Protein AF-A0A7S3CQ04-F1 (afdb_monomer_lite)

InterPro domains:
  IPR007266 Endoplasmic reticulum oxidoreductin 1 [PF04137] (1-160)
  IPR007266 Endoplasmic reticulum oxidoreductin 1 [PTHR12613] (1-170)
  IPR037192 ERO1-like superfamily [SSF110019] (1-171)

pLDDT: mean 83.82, std 16.33, range [38.84, 98.19]

Foldseek 3Di:
DCCVPPVVCVVVVVVLVVLLLLLLVLCLLLVVLQLPDQQDPVPDPVVSVVVSVVSNVVNVVSPPPRPPPDDLCVVCVPVPDPVVLVVVLVVLVVVLVVQLVVLVVDPDPVSSVLSNLLSLLSNLSSCSSSQDPVRSPDRDDPSNVSSSVSNSVVSVVVNVVVVVVVVVVVVVVVVVVVCVVVVVVVVVVVVVVVVVVVVVVVPDDDDDDDDDDDDDDDDDDDDDDDDDD

Secondary structure (DSSP, 8-state):
-HIIIIIT-HHHHHHHHHHHHHHHHHHHHTHHHHHH-----SS-HHHHHHHHHHHHHHHHHHTTTTTTT--HHHHSTT--SHHHHHHHHHHHHHHHHHHHHHHHT-S-HHHHHHHHHHHHHHHHHHHHHH--HHHHTSPPPHHHHHHHHHHHHHHHHHHHHHHHHHHHHHHHHHHHHHHHHHHHHHHHHHHHHHHHHHHHHHSS---PPPPPPPP--------------

Organism: NCBI:txid1082188

Structure (mmCIF, N/CA/C/O backbone):
data_AF-A0A7S3CQ04-F1
#
_entry.id   AF-A0A7S3CQ04-F1
#
loop_
_atom_site.group_PDB
_atom_site.id
_atom_site.type_symbol
_atom_site.label_atom_id
_atom_site.label_alt_id
_atom_site.label_comp_id
_atom_site.label_asym_id
_atom_site.label_entity_id
_atom_site.label_seq_id
_atom_site.pdbx_PDB_ins_code
_atom_site.Cartn_x
_atom_site.Cartn_y
_atom_site.Cartn_z
_atom_site.occupancy
_atom_site.B_iso_or_equiv
_atom_site.auth_seq_id
_atom_site.auth_comp_id
_atom_site.auth_asym_id
_atom_site.auth_atom_id
_atom_site.pdbx_PDB_model_num
ATOM 1 N N . MET A 1 1 ? -20.799 2.309 10.854 1.00 86.31 1 MET A N 1
ATOM 2 C CA . MET A 1 1 ? -19.846 1.987 9.765 1.00 86.31 1 MET A CA 1
ATOM 3 C C . MET A 1 1 ? -18.489 1.467 10.252 1.00 86.31 1 MET A C 1
ATOM 5 O O . MET A 1 1 ? -18.231 0.298 10.007 1.00 86.31 1 MET A O 1
ATOM 9 N N . PHE A 1 2 ? -17.622 2.246 10.926 1.00 90.69 2 PHE A N 1
ATOM 10 C CA . PHE A 1 2 ? -16.288 1.752 11.348 1.00 90.69 2 PHE A CA 1
ATOM 11 C C . PHE A 1 2 ? -16.353 0.511 12.255 1.00 90.69 2 PHE A C 1
ATOM 13 O O . PHE A 1 2 ? -15.752 -0.506 11.918 1.00 90.69 2 PHE A O 1
ATOM 20 N N . LEU A 1 3 ? -17.115 0.548 13.358 1.00 89.88 3 LEU A N 1
ATOM 21 C CA . LEU A 1 3 ? -17.227 -0.600 14.272 1.00 89.88 3 LEU A CA 1
ATOM 22 C C . LEU A 1 3 ? -17.732 -1.862 13.558 1.00 89.88 3 LEU A C 1
ATOM 24 O O . LEU A 1 3 ? -17.124 -2.920 13.665 1.00 89.88 3 LEU A O 1
ATOM 28 N N . GLU A 1 4 ? -18.804 -1.731 12.778 1.00 92.94 4 GLU A N 1
ATOM 29 C CA . GLU A 1 4 ? -19.466 -2.844 12.079 1.00 92.94 4 GLU A CA 1
ATOM 30 C C . GLU A 1 4 ? -18.612 -3.468 10.970 1.00 92.94 4 GLU A C 1
ATOM 32 O O . GLU A 1 4 ? -18.886 -4.582 10.528 1.00 92.94 4 GLU A O 1
ATOM 37 N N . LYS A 1 5 ? -17.621 -2.737 10.452 1.00 90.88 5 LYS A N 1
ATOM 38 C CA . LYS A 1 5 ? -16.782 -3.193 9.337 1.00 90.88 5 LYS A CA 1
ATOM 39 C C . LYS A 1 5 ? -15.350 -3.508 9.756 1.00 90.88 5 LYS A C 1
ATOM 41 O O . LYS A 1 5 ? -14.713 -4.313 9.086 1.00 90.88 5 LYS A O 1
ATOM 46 N N . VAL A 1 6 ? -14.831 -2.900 10.818 1.00 92.06 6 VAL A N 1
ATOM 47 C CA . VAL A 1 6 ? -13.422 -3.035 11.217 1.00 92.06 6 VAL A CA 1
ATOM 48 C C . VAL A 1 6 ? -13.271 -3.095 12.735 1.00 92.06 6 VAL A C 1
ATOM 50 O O . VAL A 1 6 ? -12.683 -4.045 13.233 1.00 92.06 6 VAL A O 1
ATOM 53 N N . GLY A 1 7 ? -13.815 -2.126 13.478 1.00 89.56 7 GLY A N 1
ATOM 54 C CA . GLY A 1 7 ? -13.531 -1.971 14.913 1.00 89.56 7 GLY A CA 1
ATOM 55 C C . GLY A 1 7 ? -13.912 -3.176 15.785 1.00 89.56 7 GLY A C 1
ATOM 56 O O . GLY A 1 7 ? -13.204 -3.482 16.741 1.00 89.56 7 GLY A O 1
ATOM 57 N N . ALA A 1 8 ? -14.978 -3.902 15.435 1.00 91.56 8 ALA A N 1
ATOM 58 C CA . ALA A 1 8 ? -15.409 -5.111 16.146 1.00 91.56 8 ALA A CA 1
ATOM 59 C C . ALA A 1 8 ? -14.617 -6.383 15.771 1.00 91.56 8 ALA A C 1
ATOM 61 O O . ALA A 1 8 ? -14.852 -7.443 16.346 1.00 91.56 8 ALA A O 1
ATOM 62 N N . PHE A 1 9 ? -13.695 -6.289 14.809 1.00 94.38 9 PHE A N 1
ATOM 63 C CA . PHE A 1 9 ? -13.047 -7.419 14.143 1.00 94.38 9 PHE A CA 1
ATOM 64 C C . PHE A 1 9 ? -11.516 -7.313 14.250 1.00 94.38 9 PHE A C 1
ATOM 66 O O . PHE A 1 9 ? -10.845 -6.905 13.292 1.00 94.38 9 PHE A O 1
ATOM 73 N N . PRO A 1 10 ? -10.926 -7.642 15.416 1.00 92.06 10 PRO A N 1
ATOM 74 C CA . PRO A 1 10 ? -9.493 -7.465 15.661 1.00 92.06 10 PRO A CA 1
ATOM 75 C C . PRO A 1 10 ? -8.607 -8.287 14.713 1.00 92.06 10 PRO A C 1
ATOM 77 O O . PRO A 1 10 ? -7.457 -7.922 14.473 1.00 92.06 10 PRO A O 1
ATOM 80 N N . GLU A 1 11 ? -9.118 -9.377 14.139 1.00 94.38 11 GLU A N 1
ATOM 81 C CA . GLU A 1 11 ? -8.417 -10.163 13.125 1.00 94.38 11 GLU A CA 1
ATOM 82 C C . GLU A 1 11 ? -8.159 -9.367 11.838 1.00 94.38 11 GLU A C 1
ATOM 84 O O . GLU A 1 11 ? -7.102 -9.519 11.228 1.00 94.38 11 GLU A O 1
ATOM 89 N N . ARG A 1 12 ? -9.059 -8.451 11.456 1.00 94.12 12 ARG A N 1
ATOM 90 C CA . ARG A 1 12 ? -8.876 -7.603 10.265 1.00 94.12 12 ARG A CA 1
ATOM 91 C C . ARG A 1 12 ? -7.721 -6.631 10.454 1.00 94.12 12 ARG A C 1
ATOM 93 O O . ARG A 1 12 ? -6.945 -6.429 9.525 1.00 94.12 12 ARG A O 1
ATOM 100 N N . LEU A 1 13 ? -7.564 -6.087 11.662 1.00 92.50 13 LEU A N 1
ATOM 101 C CA . LEU A 1 13 ? -6.419 -5.244 12.005 1.00 92.50 13 LEU A CA 1
ATOM 102 C C . LEU A 1 13 ? -5.104 -6.026 11.942 1.00 92.50 13 LEU A C 1
ATOM 104 O O . LEU A 1 13 ? -4.134 -5.547 11.359 1.00 92.50 13 LEU A O 1
ATOM 108 N N . LYS A 1 14 ? -5.078 -7.243 12.500 1.00 91.69 14 LYS A N 1
ATOM 109 C CA . LYS A 1 14 ? -3.899 -8.119 12.418 1.00 91.69 14 LYS A CA 1
ATOM 110 C C . LYS A 1 14 ? -3.520 -8.402 10.964 1.00 91.69 14 LYS A C 1
ATOM 112 O O . LYS A 1 14 ? -2.352 -8.281 10.614 1.00 91.69 14 LYS A O 1
ATOM 117 N N . ASN A 1 15 ? -4.504 -8.697 10.113 1.00 93.25 15 ASN A N 1
ATOM 118 C CA . ASN A 1 15 ? -4.279 -8.918 8.685 1.00 93.25 15 ASN A CA 1
ATOM 119 C C . ASN A 1 15 ? -3.747 -7.656 7.985 1.00 93.25 15 ASN A C 1
ATOM 121 O O . ASN A 1 15 ? -2.832 -7.761 7.175 1.00 93.25 15 ASN A O 1
ATOM 125 N N . MET A 1 16 ? -4.258 -6.465 8.317 1.00 94.19 16 MET A N 1
ATOM 126 C CA . MET A 1 16 ? -3.738 -5.204 7.768 1.00 94.19 16 MET A CA 1
ATOM 127 C C . MET A 1 16 ? -2.278 -4.960 8.167 1.00 94.19 16 MET A C 1
ATOM 129 O O . MET A 1 16 ? -1.465 -4.650 7.299 1.00 94.19 16 MET A O 1
ATOM 133 N N . HIS A 1 17 ? -1.917 -5.164 9.439 1.00 92.19 17 HIS A N 1
ATOM 134 C CA . HIS A 1 17 ? -0.520 -5.067 9.879 1.00 92.19 17 HIS A CA 1
ATOM 135 C C . HIS A 1 17 ? 0.379 -6.108 9.211 1.00 92.19 17 HIS A C 1
ATOM 137 O O . HIS A 1 17 ? 1.501 -5.783 8.835 1.00 92.19 17 HIS A O 1
ATOM 143 N N . PHE A 1 18 ? -0.110 -7.337 9.028 1.00 91.38 18 PHE A N 1
ATOM 144 C CA . PHE A 1 18 ? 0.632 -8.380 8.325 1.00 91.38 18 PHE A CA 1
ATOM 145 C C . PHE A 1 18 ? 0.946 -7.970 6.882 1.00 91.38 18 PHE A C 1
ATOM 147 O O . PHE A 1 18 ? 2.101 -8.028 6.467 1.00 91.38 18 PHE A O 1
ATOM 154 N N . VAL A 1 19 ? -0.059 -7.506 6.130 1.00 93.94 19 VAL A N 1
ATOM 155 C CA . VAL A 1 19 ? 0.146 -7.059 4.745 1.00 93.94 19 VAL A CA 1
ATOM 156 C C . VAL A 1 19 ? 1.056 -5.827 4.700 1.00 93.94 19 VAL A C 1
AT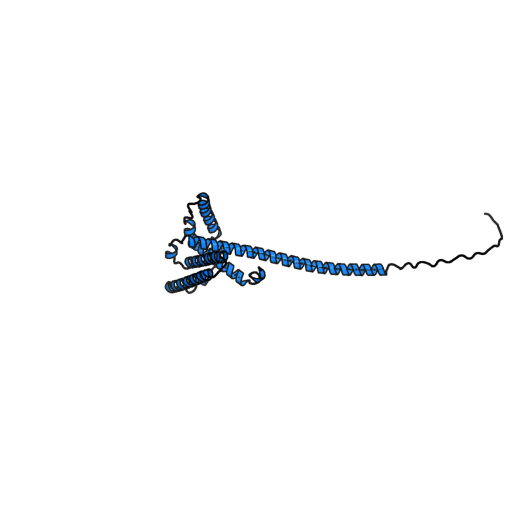OM 158 O O . VAL A 1 19 ? 1.939 -5.768 3.851 1.00 93.94 19 VAL A O 1
ATOM 161 N N . TYR A 1 20 ? 0.906 -4.880 5.632 1.00 94.50 20 TYR A N 1
ATOM 162 C CA . TYR A 1 20 ? 1.802 -3.725 5.744 1.00 94.50 20 TYR A CA 1
ATOM 163 C C . TYR A 1 20 ? 3.261 -4.150 5.954 1.00 94.50 20 TYR A C 1
ATOM 165 O O . TYR A 1 20 ? 4.128 -3.742 5.185 1.00 94.50 20 TYR A O 1
ATOM 173 N N . ALA A 1 21 ? 3.529 -5.028 6.925 1.00 91.44 21 ALA A N 1
ATOM 174 C CA . ALA A 1 21 ? 4.875 -5.531 7.199 1.00 91.44 21 ALA A CA 1
ATOM 175 C C . ALA A 1 21 ? 5.465 -6.296 6.002 1.00 91.44 21 ALA A C 1
ATOM 177 O O . ALA A 1 21 ? 6.637 -6.121 5.673 1.00 91.44 21 ALA A O 1
ATOM 178 N N . LEU A 1 22 ? 4.647 -7.099 5.315 1.00 91.00 22 LEU A N 1
ATOM 179 C CA . LEU A 1 22 ? 5.040 -7.822 4.104 1.00 91.00 22 LEU A CA 1
ATOM 180 C C . LEU A 1 22 ? 5.462 -6.858 2.984 1.00 91.00 22 LEU A C 1
ATOM 182 O O . LEU A 1 22 ? 6.505 -7.052 2.361 1.00 91.00 22 LEU A O 1
ATOM 186 N N . VAL A 1 23 ? 4.684 -5.798 2.746 1.00 94.44 23 VAL A N 1
ATOM 187 C CA . VAL A 1 23 ? 4.982 -4.794 1.712 1.00 94.44 23 VAL A CA 1
ATOM 188 C C . VAL A 1 23 ? 6.218 -3.970 2.076 1.00 94.44 23 VAL A C 1
ATOM 190 O O . VAL A 1 23 ? 7.088 -3.795 1.226 1.00 94.44 23 VAL A O 1
ATOM 193 N N . VAL A 1 24 ? 6.353 -3.526 3.331 1.00 93.31 24 VAL A N 1
ATOM 194 C CA . VAL A 1 24 ? 7.559 -2.831 3.822 1.00 93.31 24 VAL A CA 1
ATOM 195 C C . VAL A 1 24 ? 8.799 -3.707 3.643 1.00 93.31 24 VAL A C 1
ATOM 197 O O . VAL A 1 24 ? 9.839 -3.234 3.187 1.00 93.31 24 VAL A O 1
ATOM 200 N N . ARG A 1 25 ? 8.695 -5.009 3.937 1.00 89.69 25 ARG A N 1
ATOM 201 C CA . ARG A 1 25 ? 9.797 -5.950 3.723 1.00 89.69 25 ARG A CA 1
ATOM 202 C C . ARG A 1 25 ? 10.174 -6.066 2.248 1.00 89.69 25 ARG A C 1
ATOM 204 O O . ARG A 1 25 ? 11.363 -6.044 1.945 1.00 89.69 25 ARG A O 1
ATOM 211 N N . ALA A 1 26 ? 9.193 -6.158 1.349 1.00 91.81 26 ALA A N 1
ATOM 212 C CA . ALA A 1 26 ? 9.446 -6.191 -0.088 1.00 91.81 26 ALA A CA 1
ATOM 213 C C . ALA A 1 26 ? 10.161 -4.916 -0.560 1.00 91.81 26 ALA A C 1
ATOM 215 O O . ALA A 1 26 ? 11.183 -5.016 -1.226 1.00 91.81 26 ALA A O 1
ATOM 216 N N . VAL A 1 27 ? 9.689 -3.735 -0.147 1.00 93.31 27 VAL A N 1
ATOM 217 C CA . VAL A 1 27 ? 10.319 -2.439 -0.462 1.00 93.31 27 VAL A CA 1
ATOM 218 C C . VAL A 1 27 ? 11.770 -2.390 0.023 1.00 93.31 27 VAL A C 1
ATOM 220 O O . VAL A 1 27 ? 12.664 -2.056 -0.749 1.00 93.31 27 VAL A O 1
ATOM 223 N N . ASN A 1 28 ? 12.028 -2.809 1.263 1.00 90.62 28 ASN A N 1
ATOM 224 C CA . ASN A 1 28 ? 13.384 -2.844 1.816 1.00 90.62 28 ASN A CA 1
ATOM 225 C C . ASN A 1 28 ? 14.300 -3.856 1.105 1.00 90.62 28 ASN A C 1
ATOM 227 O O . ASN A 1 28 ? 15.507 -3.651 1.054 1.00 90.62 28 ASN A O 1
ATOM 231 N N . ARG A 1 29 ? 13.753 -4.945 0.551 1.00 88.19 29 ARG A N 1
ATOM 232 C CA . ARG A 1 29 ? 14.532 -5.953 -0.187 1.00 88.19 29 ARG A CA 1
ATOM 233 C C . ARG A 1 29 ? 15.062 -5.434 -1.528 1.00 88.19 29 ARG A C 1
ATOM 235 O O . ARG A 1 29 ? 16.115 -5.876 -1.963 1.00 88.19 29 ARG A O 1
ATOM 242 N N . ILE A 1 30 ? 14.361 -4.496 -2.162 1.00 91.25 30 ILE A N 1
ATOM 243 C CA . ILE A 1 30 ? 14.773 -3.848 -3.425 1.00 91.25 30 ILE A CA 1
ATOM 244 C C . ILE A 1 30 ? 15.243 -2.406 -3.216 1.00 91.25 30 ILE A C 1
ATOM 246 O O . ILE A 1 30 ? 15.217 -1.609 -4.152 1.00 91.25 30 ILE A O 1
ATOM 250 N N . HIS A 1 31 ? 15.647 -2.064 -1.991 1.00 91.50 31 HIS A N 1
ATOM 251 C CA . HIS A 1 31 ? 16.033 -0.712 -1.597 1.00 91.50 31 HIS A CA 1
ATOM 252 C C . HIS A 1 31 ? 16.954 -0.043 -2.631 1.00 91.50 31 HIS A C 1
ATOM 254 O O . HIS A 1 31 ? 16.633 1.022 -3.153 1.00 91.50 31 HIS A O 1
ATOM 260 N N . ASP A 1 32 ? 18.047 -0.709 -3.001 1.00 89.25 32 ASP A N 1
ATOM 261 C CA . ASP A 1 32 ? 19.071 -0.133 -3.878 1.00 89.25 32 ASP A CA 1
ATOM 262 C C . ASP A 1 32 ? 18.564 0.112 -5.305 1.00 89.25 32 ASP A C 1
ATOM 264 O O . ASP A 1 32 ? 18.936 1.099 -5.942 1.00 89.25 32 ASP A O 1
ATOM 268 N N . GLN A 1 33 ? 17.651 -0.733 -5.792 1.00 91.06 33 GLN A N 1
ATOM 269 C CA . GLN A 1 33 ? 16.993 -0.514 -7.081 1.00 91.06 33 GLN A CA 1
ATOM 270 C C . GLN A 1 33 ? 16.078 0.704 -7.029 1.00 91.06 33 GLN A C 1
ATOM 272 O O . GLN A 1 33 ? 16.073 1.503 -7.955 1.00 91.06 33 GLN A O 1
ATOM 277 N N . LEU A 1 34 ? 15.319 0.876 -5.943 1.00 93.06 34 LEU A N 1
ATOM 278 C CA . LEU A 1 34 ? 14.417 2.019 -5.797 1.00 93.06 34 LEU A CA 1
ATOM 279 C C . LEU A 1 34 ? 15.177 3.338 -5.625 1.00 93.06 34 LEU A C 1
ATOM 281 O O . LEU A 1 34 ? 14.694 4.366 -6.097 1.00 93.06 34 LEU A O 1
ATOM 285 N N . VAL A 1 35 ? 16.357 3.316 -4.995 1.00 91.38 35 VAL A N 1
ATOM 286 C CA . VAL A 1 35 ? 17.244 4.486 -4.894 1.00 91.38 35 VAL A CA 1
ATOM 287 C C . VAL A 1 35 ? 17.835 4.860 -6.252 1.00 91.38 35 VAL A C 1
ATOM 289 O O . VAL A 1 35 ? 17.947 6.041 -6.561 1.00 91.38 35 VAL A O 1
ATOM 292 N N . THR A 1 36 ? 18.228 3.879 -7.062 1.00 90.62 36 THR A N 1
ATOM 293 C CA . THR A 1 36 ? 18.914 4.124 -8.345 1.00 90.62 36 THR A CA 1
ATOM 294 C C . THR A 1 36 ? 17.970 4.271 -9.541 1.00 90.62 36 THR A C 1
ATOM 296 O O . THR A 1 36 ? 18.418 4.666 -10.616 1.00 90.62 36 THR A O 1
ATOM 299 N N . HIS A 1 37 ? 16.675 3.986 -9.370 1.00 91.94 37 HIS A N 1
ATOM 300 C CA . HIS A 1 37 ? 15.675 4.085 -10.431 1.00 91.94 37 HIS A CA 1
ATOM 301 C C . HIS A 1 37 ? 15.490 5.520 -10.942 1.00 91.94 37 HIS A C 1
ATOM 303 O O . HIS A 1 37 ? 15.422 6.466 -10.162 1.00 91.94 37 HIS A O 1
ATOM 309 N N . ASP A 1 38 ? 15.320 5.664 -12.257 1.00 92.06 38 ASP A N 1
ATOM 310 C CA . ASP A 1 38 ? 15.011 6.942 -12.897 1.00 92.06 38 ASP A CA 1
ATOM 311 C C . ASP A 1 38 ? 13.502 7.245 -12.869 1.00 92.06 38 ASP A C 1
ATOM 313 O O . ASP A 1 38 ? 12.708 6.687 -13.639 1.00 92.06 38 ASP A O 1
ATOM 317 N N . TYR A 1 39 ? 13.110 8.174 -11.995 1.00 92.88 39 TYR A N 1
ATOM 318 C CA . TYR A 1 39 ? 11.731 8.658 -11.870 1.00 92.88 39 TYR A CA 1
ATOM 319 C C . TYR A 1 39 ? 11.378 9.799 -12.837 1.00 92.88 39 TYR A C 1
ATOM 321 O O . TYR A 1 39 ? 10.272 10.333 -12.752 1.00 92.88 39 TYR A O 1
ATOM 329 N N . THR A 1 40 ? 12.264 10.166 -13.767 1.00 92.81 40 THR A N 1
ATOM 330 C CA . THR A 1 40 ? 12.030 11.275 -14.702 1.00 92.81 40 THR A CA 1
ATOM 331 C C . THR A 1 40 ? 10.801 11.015 -15.577 1.00 92.81 40 THR A C 1
ATOM 333 O O . THR A 1 40 ? 10.677 9.983 -16.251 1.00 92.81 40 THR A O 1
ATOM 336 N N . THR A 1 41 ? 9.878 11.977 -15.584 1.00 91.75 41 THR A N 1
ATOM 337 C CA . THR A 1 41 ? 8.671 11.963 -16.422 1.00 91.75 41 THR A CA 1
ATOM 338 C C . THR A 1 41 ? 8.844 12.793 -17.689 1.00 91.75 41 THR A C 1
ATOM 340 O O . THR A 1 41 ? 8.125 12.584 -18.666 1.00 91.75 41 THR A O 1
ATOM 343 N N . GLY A 1 42 ? 9.788 13.741 -17.676 1.00 91.69 42 GLY A N 1
ATOM 344 C CA . GLY A 1 42 ? 10.003 14.698 -18.761 1.00 91.69 42 GLY A CA 1
ATOM 345 C C . GLY A 1 42 ? 8.956 15.815 -18.808 1.00 91.69 42 GLY A C 1
ATOM 346 O O . GLY A 1 42 ? 8.958 16.607 -19.747 1.00 91.69 42 GLY A O 1
ATOM 347 N N . VAL A 1 43 ? 8.064 15.886 -17.811 1.00 92.75 43 VAL A N 1
ATOM 348 C CA . VAL A 1 43 ? 7.006 16.904 -17.724 1.00 92.75 43 VAL A CA 1
ATOM 349 C C . VAL A 1 43 ? 7.464 18.102 -16.894 1.00 92.75 43 VAL A C 1
ATOM 351 O O . VAL A 1 43 ? 7.295 19.244 -17.317 1.00 92.75 43 VAL A O 1
ATOM 354 N N . CYS A 1 44 ? 8.052 17.860 -15.719 1.00 94.56 44 CYS A N 1
ATOM 355 C CA . CYS A 1 44 ? 8.514 18.913 -14.819 1.00 94.56 44 CYS A CA 1
ATOM 356 C C . CYS A 1 44 ? 9.764 18.464 -14.053 1.00 94.56 44 CYS A C 1
ATOM 358 O O . CYS A 1 44 ? 9.690 17.616 -13.168 1.00 94.56 44 CYS A O 1
ATOM 360 N N . TYR A 1 45 ? 10.904 19.086 -14.364 1.00 93.69 45 TYR A N 1
ATOM 361 C CA . TYR A 1 45 ? 12.198 18.741 -13.767 1.00 93.69 45 TYR A CA 1
ATOM 362 C C . TYR A 1 45 ? 12.213 18.870 -12.233 1.00 93.69 45 TYR A C 1
ATOM 364 O O . TYR A 1 45 ? 12.757 18.011 -11.545 1.00 93.69 45 TYR A O 1
ATOM 372 N N . GLU A 1 46 ? 11.584 19.914 -11.685 1.00 94.56 46 GLU A N 1
ATOM 373 C CA . GLU A 1 46 ? 11.509 20.122 -10.233 1.00 94.56 46 GLU A CA 1
ATOM 374 C C . GLU A 1 46 ? 10.730 18.992 -9.541 1.00 94.56 46 GLU A C 1
ATOM 376 O O . GLU A 1 46 ? 11.189 18.446 -8.541 1.00 94.56 46 GLU A O 1
ATOM 381 N N . GLN A 1 47 ? 9.590 18.578 -10.106 1.00 93.94 47 GLN A N 1
ATOM 382 C CA . GLN A 1 47 ? 8.783 17.478 -9.563 1.00 93.94 47 GLN A CA 1
ATOM 383 C C . GLN A 1 47 ? 9.494 16.126 -9.674 1.00 93.94 47 GLN A C 1
ATOM 385 O O . GLN A 1 47 ? 9.405 15.311 -8.753 1.00 93.94 47 GLN A O 1
ATOM 390 N N . ASP A 1 48 ? 10.227 15.896 -10.764 1.00 94.00 48 ASP A N 1
ATOM 391 C CA . ASP A 1 48 ? 11.033 14.688 -10.947 1.00 94.00 48 ASP A CA 1
ATOM 392 C C . ASP A 1 48 ? 12.141 14.620 -9.870 1.00 94.00 48 ASP A C 1
ATOM 394 O O . ASP A 1 48 ? 12.299 13.598 -9.194 1.00 94.00 48 ASP A O 1
ATOM 398 N N . GLN A 1 49 ? 12.833 15.738 -9.605 1.00 93.56 49 GLN A N 1
ATOM 399 C CA . GLN A 1 49 ? 13.845 15.826 -8.544 1.00 93.56 49 GLN A CA 1
ATOM 400 C C . GLN A 1 49 ? 13.242 15.632 -7.142 1.00 93.56 49 GLN A C 1
ATOM 402 O O . GLN A 1 49 ? 13.814 14.922 -6.310 1.00 93.56 49 GLN A O 1
ATOM 407 N N . MET A 1 50 ? 12.073 16.222 -6.875 1.00 95.25 50 MET A N 1
ATOM 408 C CA . MET A 1 50 ? 11.352 16.011 -5.617 1.00 95.25 50 MET A CA 1
ATOM 409 C C . MET A 1 50 ? 10.939 14.548 -5.439 1.00 95.25 50 MET A C 1
ATOM 411 O O . MET A 1 50 ? 11.053 14.013 -4.339 1.00 95.25 50 MET A O 1
ATOM 415 N N . THR A 1 51 ? 10.507 13.875 -6.507 1.00 94.69 51 THR A N 1
ATOM 416 C CA . THR A 1 51 ? 10.118 12.457 -6.461 1.00 94.69 51 THR A CA 1
ATOM 417 C C . THR A 1 51 ? 11.296 11.575 -6.044 1.00 94.69 51 THR A C 1
ATOM 419 O O . THR A 1 51 ? 11.149 10.748 -5.143 1.00 94.69 51 THR A O 1
ATOM 422 N N . GLN A 1 52 ? 12.482 11.807 -6.616 1.00 93.88 52 GLN A N 1
ATOM 423 C CA . GLN A 1 52 ? 13.719 11.119 -6.228 1.00 93.88 52 GLN A CA 1
ATOM 424 C C . GLN A 1 52 ? 14.059 11.335 -4.740 1.00 93.88 52 GLN A C 1
ATOM 426 O O . GLN A 1 52 ? 14.403 10.389 -4.020 1.00 93.88 52 GLN A O 1
ATOM 431 N N . ALA A 1 53 ? 13.950 12.580 -4.265 1.00 94.44 53 ALA A N 1
ATOM 432 C CA . ALA A 1 53 ? 14.229 12.933 -2.875 1.00 94.44 53 ALA A CA 1
ATOM 433 C C . ALA A 1 53 ? 13.233 12.277 -1.904 1.00 94.44 53 ALA A C 1
ATOM 435 O O . ALA A 1 53 ? 13.644 11.659 -0.922 1.00 94.44 53 ALA A O 1
ATOM 436 N N . HIS A 1 54 ? 11.934 12.340 -2.205 1.00 95.06 54 HIS A N 1
ATOM 437 C CA . HIS A 1 54 ? 10.889 11.720 -1.391 1.00 95.06 54 HIS A CA 1
ATOM 438 C C . HIS A 1 54 ? 10.985 10.197 -1.367 1.00 95.06 54 HIS A C 1
ATOM 440 O O . HIS A 1 54 ? 10.748 9.597 -0.320 1.00 95.06 54 HIS A O 1
ATOM 446 N N . MET A 1 55 ? 11.366 9.564 -2.479 1.00 95.00 55 MET A N 1
ATOM 447 C CA . MET A 1 55 ? 11.620 8.125 -2.496 1.00 95.00 55 MET A CA 1
ATOM 448 C C . MET A 1 55 ? 12.768 7.763 -1.549 1.00 95.00 55 MET A C 1
ATOM 450 O O . MET A 1 55 ? 12.639 6.850 -0.739 1.00 95.00 55 MET A O 1
ATOM 454 N N . SER A 1 56 ? 13.865 8.519 -1.594 1.00 92.69 56 SER A N 1
ATOM 455 C CA . SER A 1 56 ? 15.022 8.292 -0.719 1.00 92.69 56 SER A CA 1
ATOM 456 C C . SER A 1 56 ? 14.666 8.483 0.763 1.00 92.69 56 SER A C 1
ATOM 458 O O . SER A 1 56 ? 15.079 7.699 1.621 1.00 92.69 56 SER A O 1
ATOM 460 N N . GLU A 1 57 ? 13.851 9.494 1.076 1.00 93.38 57 GLU A N 1
ATOM 461 C CA . GLU A 1 57 ? 13.348 9.727 2.432 1.00 93.38 57 GLU A CA 1
ATOM 462 C C . GLU A 1 57 ? 12.430 8.592 2.906 1.00 93.38 57 GLU A C 1
ATOM 464 O O . GLU A 1 57 ? 12.594 8.094 4.022 1.00 93.38 57 GLU A O 1
ATOM 469 N N . LEU A 1 58 ? 11.489 8.155 2.060 1.00 92.69 58 LEU A N 1
ATOM 470 C CA . LEU A 1 58 ? 10.594 7.034 2.349 1.00 92.69 58 LEU A CA 1
ATOM 471 C C . LEU A 1 58 ? 11.399 5.784 2.710 1.00 92.69 58 LEU A C 1
ATOM 473 O O . LEU A 1 58 ? 11.145 5.173 3.745 1.00 92.69 58 LEU A O 1
ATOM 477 N N . LEU A 1 59 ? 12.396 5.446 1.893 1.00 91.62 59 LEU A N 1
ATOM 478 C CA . LEU A 1 59 ? 13.250 4.281 2.101 1.00 91.62 59 LEU A CA 1
ATOM 479 C C . LEU A 1 59 ? 14.059 4.371 3.400 1.00 91.62 59 LEU A C 1
ATOM 481 O O . LEU A 1 59 ? 14.165 3.394 4.137 1.00 91.62 59 LEU A O 1
ATOM 485 N N . THR A 1 60 ? 14.551 5.564 3.740 1.00 89.69 60 THR A N 1
ATOM 486 C CA . THR A 1 60 ? 15.246 5.806 5.015 1.00 89.69 60 THR A CA 1
ATOM 487 C C . THR A 1 60 ? 14.338 5.527 6.215 1.00 89.69 60 THR A C 1
ATOM 489 O O . THR A 1 60 ? 14.798 5.000 7.225 1.00 89.69 60 THR A O 1
ATOM 492 N N . ARG A 1 61 ? 13.043 5.850 6.108 1.00 86.81 61 ARG A N 1
ATOM 493 C CA . ARG A 1 61 ? 12.056 5.597 7.169 1.00 86.81 61 ARG A CA 1
ATOM 494 C C . ARG A 1 61 ? 11.635 4.133 7.255 1.00 86.81 61 ARG A C 1
ATOM 496 O O . ARG A 1 61 ? 11.321 3.675 8.344 1.00 86.81 61 ARG A O 1
ATOM 503 N N . THR A 1 62 ? 11.630 3.392 6.148 1.00 82.75 62 THR A N 1
ATOM 504 C CA . THR A 1 62 ? 11.238 1.973 6.158 1.00 82.75 62 THR A CA 1
ATOM 505 C C . THR A 1 62 ? 12.367 1.040 6.600 1.00 82.75 62 THR A C 1
ATOM 507 O O . THR A 1 62 ? 12.092 -0.087 7.031 1.00 82.75 62 THR A O 1
ATOM 510 N N . ILE A 1 63 ? 13.631 1.474 6.519 1.00 76.44 63 ILE A N 1
ATOM 511 C CA . ILE A 1 63 ? 14.787 0.708 7.001 1.00 76.44 63 ILE A CA 1
ATOM 512 C C . ILE A 1 63 ? 14.692 0.502 8.521 1.00 76.44 63 ILE A C 1
ATOM 514 O O . ILE A 1 63 ? 14.513 1.432 9.298 1.00 76.44 63 ILE A O 1
ATOM 518 N N . GLY A 1 64 ? 14.853 -0.747 8.964 1.00 64.75 64 GLY A N 1
ATOM 519 C CA . GLY A 1 64 ? 14.930 -1.098 10.387 1.00 64.75 64 GLY A CA 1
ATOM 520 C C . GLY A 1 64 ? 13.586 -1.274 11.106 1.00 64.75 64 GLY A C 1
ATOM 521 O O . GLY A 1 64 ? 13.555 -1.959 12.127 1.00 64.75 64 GLY A O 1
ATOM 522 N N . GLU A 1 65 ? 12.465 -0.786 10.561 1.00 59.62 65 GLU A N 1
ATOM 523 C CA . GLU A 1 65 ? 11.148 -0.863 11.226 1.00 59.62 65 GLU A CA 1
ATOM 524 C C . GLU A 1 65 ? 10.601 -2.295 11.410 1.00 59.62 65 GLU A C 1
ATOM 526 O O . GLU A 1 65 ? 9.683 -2.511 12.198 1.00 59.62 65 GLU A O 1
ATOM 531 N N . CYS A 1 66 ? 11.144 -3.303 10.715 1.00 57.00 66 CYS A N 1
ATOM 532 C CA . CYS A 1 66 ? 10.514 -4.629 10.621 1.00 57.00 66 CYS A CA 1
ATOM 533 C C . CYS A 1 66 ? 11.409 -5.833 10.968 1.00 57.00 66 CYS A C 1
ATOM 535 O O . CYS A 1 66 ? 11.006 -6.966 10.710 1.00 57.00 66 CYS A O 1
ATOM 537 N N . GLY A 1 67 ? 12.582 -5.640 11.586 1.00 57.12 67 GLY A N 1
ATOM 538 C CA . GLY A 1 67 ? 13.514 -6.747 11.882 1.00 57.12 67 GLY A CA 1
ATOM 539 C C . GLY A 1 67 ? 12.946 -7.862 12.782 1.00 57.12 67 GLY A C 1
ATOM 540 O O . GLY A 1 67 ? 13.383 -9.005 12.692 1.00 57.12 67 GLY A O 1
ATOM 541 N N . LEU A 1 68 ? 11.946 -7.548 13.618 1.00 56.50 68 LEU A N 1
ATOM 542 C CA . LEU A 1 68 ? 11.300 -8.501 14.537 1.00 56.50 68 LEU A CA 1
ATOM 543 C C . LEU A 1 68 ? 9.877 -8.908 14.120 1.00 56.50 68 LEU A C 1
ATOM 545 O O . LEU A 1 68 ? 9.374 -9.927 14.587 1.00 56.50 68 LEU A O 1
ATOM 549 N N . ALA A 1 69 ? 9.210 -8.121 13.270 1.00 58.12 69 ALA A N 1
ATOM 550 C CA . ALA A 1 69 ? 7.782 -8.281 12.982 1.00 58.12 69 ALA A CA 1
ATOM 551 C C . ALA A 1 69 ? 7.483 -9.386 11.956 1.00 58.12 69 ALA A C 1
ATOM 553 O O . ALA A 1 69 ? 6.360 -9.887 11.901 1.00 58.12 69 ALA A O 1
ATOM 554 N N . PHE A 1 70 ? 8.472 -9.773 11.145 1.00 62.31 70 PHE A N 1
ATOM 555 C CA . PHE A 1 70 ? 8.271 -10.696 10.035 1.00 62.31 70 PHE A CA 1
ATOM 556 C C . PHE A 1 70 ? 9.416 -11.704 9.932 1.00 62.31 70 PHE A C 1
ATOM 558 O O . PHE A 1 70 ? 10.522 -11.377 9.510 1.00 62.31 70 PHE A O 1
ATOM 565 N N . ASN A 1 71 ? 9.144 -12.950 10.324 1.00 62.78 71 ASN A N 1
ATOM 566 C CA . ASN A 1 71 ? 10.087 -14.050 10.171 1.00 62.78 71 ASN A CA 1
ATOM 567 C C . ASN A 1 71 ? 9.820 -14.790 8.850 1.00 62.78 71 ASN A C 1
ATOM 569 O O . ASN A 1 71 ? 8.915 -15.618 8.753 1.00 62.78 71 ASN A O 1
ATOM 573 N N . GLU A 1 72 ? 10.639 -14.509 7.842 1.00 63.00 72 GLU A N 1
ATOM 574 C CA . GLU A 1 72 ? 10.556 -15.096 6.497 1.00 63.00 72 GLU A CA 1
ATOM 575 C C . GLU A 1 72 ? 10.659 -16.619 6.518 1.00 63.00 72 GLU A C 1
ATOM 577 O O . GLU A 1 72 ? 9.905 -17.305 5.833 1.00 63.00 72 GLU A O 1
ATOM 582 N N . THR A 1 73 ? 11.522 -17.166 7.378 1.00 63.28 73 THR A N 1
ATOM 583 C CA . THR A 1 73 ? 11.657 -18.621 7.528 1.00 63.28 73 THR A CA 1
ATOM 584 C C . THR A 1 73 ? 10.421 -19.277 8.137 1.00 63.28 73 THR A C 1
ATOM 586 O O . THR A 1 73 ? 10.357 -20.497 8.159 1.00 63.28 73 THR A O 1
ATOM 589 N N . GLN A 1 74 ? 9.447 -18.524 8.659 1.00 64.44 74 GLN A N 1
ATOM 590 C CA . GLN A 1 74 ? 8.137 -19.057 9.054 1.00 64.44 74 GLN A CA 1
ATOM 591 C C . GLN A 1 74 ? 7.127 -19.012 7.912 1.00 64.44 74 GLN A C 1
ATOM 593 O O . GLN A 1 74 ? 6.354 -19.955 7.771 1.00 64.44 74 GLN A O 1
ATOM 598 N N . LEU A 1 75 ? 7.141 -17.953 7.097 1.00 65.12 75 LEU A N 1
ATOM 599 C CA . LEU A 1 75 ? 6.219 -17.824 5.967 1.00 65.12 75 LEU A CA 1
ATOM 600 C C . LEU A 1 75 ? 6.611 -18.736 4.794 1.00 65.12 75 LEU A C 1
ATOM 602 O O . LEU A 1 75 ? 5.742 -19.264 4.111 1.00 65.12 75 LEU A O 1
ATOM 606 N N . PHE A 1 76 ? 7.913 -18.948 4.594 1.00 67.50 76 PHE A N 1
ATOM 607 C CA . PHE A 1 76 ? 8.482 -19.725 3.485 1.00 67.50 76 PHE A CA 1
ATOM 608 C C . PHE A 1 76 ? 9.081 -21.062 3.949 1.00 67.50 76 PHE A C 1
ATOM 610 O O . PHE A 1 76 ? 9.897 -21.681 3.267 1.00 67.50 76 PHE A O 1
ATOM 617 N N . ARG A 1 77 ? 8.698 -21.508 5.151 1.00 55.25 77 ARG A N 1
ATOM 618 C CA . ARG A 1 77 ? 9.199 -22.728 5.787 1.00 55.25 77 ARG A CA 1
ATOM 619 C C . ARG A 1 77 ? 8.824 -23.948 4.934 1.00 55.25 77 ARG A C 1
ATOM 621 O O . ARG A 1 77 ? 7.644 -24.222 4.758 1.00 55.25 77 ARG A O 1
ATOM 628 N N . GLY A 1 78 ? 9.821 -24.677 4.432 1.00 54.69 78 GLY A N 1
ATOM 629 C CA . GLY A 1 78 ? 9.624 -25.874 3.598 1.00 54.69 78 GLY A CA 1
ATOM 630 C C . GLY A 1 78 ? 9.853 -25.658 2.101 1.00 54.69 78 GLY A C 1
ATOM 631 O O . GLY A 1 78 ? 10.009 -26.633 1.380 1.00 54.69 78 GLY A O 1
ATOM 632 N N . ILE A 1 79 ? 9.991 -24.410 1.647 1.00 57.84 79 ILE A N 1
ATOM 633 C CA . ILE A 1 79 ? 10.327 -24.081 0.259 1.00 57.84 79 ILE A CA 1
ATOM 634 C C . ILE A 1 79 ? 11.858 -24.147 0.106 1.00 57.84 79 ILE A C 1
ATOM 636 O O . ILE A 1 79 ? 12.545 -23.134 0.050 1.00 57.84 79 ILE A O 1
ATOM 640 N N . GLY A 1 80 ? 12.416 -25.357 0.193 1.00 52.41 80 GLY A N 1
ATOM 641 C CA . GLY A 1 80 ? 13.868 -25.600 0.148 1.00 52.41 80 GLY A CA 1
ATOM 642 C C . GLY A 1 80 ? 14.397 -26.000 -1.232 1.00 52.41 80 GLY A C 1
ATOM 643 O O . GLY A 1 80 ? 15.607 -26.043 -1.435 1.00 52.41 80 GLY A O 1
ATOM 644 N N . HIS A 1 81 ? 13.499 -26.301 -2.172 1.00 60.38 81 HIS A N 1
ATOM 645 C CA . HIS A 1 81 ? 13.834 -26.665 -3.543 1.00 60.38 81 HIS A CA 1
ATOM 646 C C . HIS A 1 81 ? 13.307 -25.602 -4.507 1.00 60.38 81 HIS A C 1
ATOM 648 O O . HIS A 1 81 ? 12.109 -25.313 -4.511 1.00 60.38 81 HIS A O 1
ATOM 654 N N . ASP A 1 82 ? 14.186 -25.082 -5.368 1.00 68.50 82 ASP A N 1
ATOM 655 C CA . ASP A 1 82 ? 13.873 -24.049 -6.370 1.00 68.50 82 ASP A CA 1
ATOM 656 C C . ASP A 1 82 ? 12.609 -24.372 -7.190 1.00 68.50 82 ASP A C 1
ATOM 658 O O . ASP A 1 82 ? 11.825 -23.485 -7.523 1.00 68.50 82 ASP A O 1
ATOM 662 N N . LEU A 1 83 ? 12.359 -25.660 -7.454 1.00 71.12 83 LEU A N 1
ATOM 663 C CA . LEU A 1 83 ? 11.196 -26.142 -8.203 1.00 71.12 83 LEU A CA 1
ATOM 664 C C . LEU A 1 83 ? 9.863 -25.957 -7.460 1.00 71.12 83 LEU A C 1
ATOM 666 O O . LEU A 1 83 ? 8.869 -25.579 -8.078 1.00 71.12 83 LEU A O 1
ATOM 670 N N . GLU A 1 84 ? 9.822 -26.200 -6.149 1.00 74.62 84 GLU A N 1
ATOM 671 C CA . GLU A 1 84 ? 8.603 -26.029 -5.345 1.00 74.62 84 GLU A CA 1
ATOM 672 C C . GLU A 1 84 ? 8.286 -24.540 -5.158 1.00 74.62 84 GLU A C 1
ATOM 674 O O . GLU A 1 84 ? 7.131 -24.124 -5.271 1.00 74.62 84 GLU A O 1
ATOM 679 N N . GLN A 1 85 ? 9.327 -23.714 -4.994 1.00 74.12 85 GLN A N 1
ATOM 680 C CA . GLN A 1 85 ? 9.202 -22.256 -4.982 1.00 74.12 85 GLN A CA 1
ATOM 681 C C . GLN A 1 85 ? 8.632 -21.730 -6.297 1.00 74.12 85 GLN A C 1
ATOM 683 O O . GLN A 1 85 ? 7.725 -20.899 -6.300 1.00 74.12 85 GLN A O 1
ATOM 688 N N . GLN A 1 86 ? 9.151 -22.227 -7.419 1.00 76.75 86 GLN A N 1
ATOM 689 C CA . GLN A 1 86 ? 8.729 -21.805 -8.747 1.00 76.75 86 GLN A CA 1
ATOM 690 C C . GLN A 1 86 ? 7.286 -22.230 -9.049 1.00 76.75 86 GLN A C 1
ATOM 692 O O . GLN A 1 86 ? 6.518 -21.436 -9.596 1.00 76.75 86 GLN A O 1
ATOM 697 N N . ALA A 1 87 ? 6.889 -23.440 -8.641 1.00 82.75 87 ALA A N 1
ATOM 698 C CA . ALA A 1 87 ? 5.509 -23.906 -8.749 1.00 82.75 87 ALA A CA 1
ATOM 699 C C . ALA A 1 87 ? 4.552 -23.036 -7.916 1.00 82.75 87 ALA A C 1
ATOM 701 O O . ALA A 1 87 ? 3.541 -22.561 -8.439 1.00 82.75 87 ALA A O 1
ATOM 702 N N . LEU A 1 88 ? 4.910 -22.742 -6.660 1.00 82.56 88 LEU A N 1
ATOM 703 C CA . LEU A 1 88 ? 4.134 -21.853 -5.795 1.00 82.56 88 LEU A CA 1
ATOM 704 C C . LEU A 1 88 ? 4.026 -20.439 -6.382 1.00 82.56 88 LEU A C 1
ATOM 706 O O . LEU A 1 88 ? 2.953 -19.837 -6.346 1.00 82.56 88 LEU A O 1
ATOM 710 N N . MET A 1 89 ? 5.112 -19.903 -6.947 1.00 80.44 89 MET A N 1
ATOM 711 C CA . MET A 1 89 ? 5.095 -18.586 -7.590 1.00 80.44 89 MET A CA 1
ATOM 712 C C . MET A 1 89 ? 4.181 -18.555 -8.805 1.00 80.44 89 MET A C 1
ATOM 714 O O . MET A 1 89 ? 3.439 -17.587 -8.983 1.00 80.44 89 MET A O 1
ATOM 718 N N . SER A 1 90 ? 4.207 -19.608 -9.623 1.00 84.88 90 SER A N 1
ATOM 719 C CA . SER A 1 90 ? 3.298 -19.737 -10.759 1.00 84.88 90 SER A CA 1
ATOM 720 C C . SER A 1 90 ? 1.845 -19.743 -10.290 1.00 84.88 90 SER A C 1
ATOM 722 O O . SER A 1 90 ? 1.030 -18.976 -10.797 1.00 84.88 90 SER A O 1
ATOM 724 N N . GLU A 1 91 ? 1.527 -20.533 -9.264 1.00 88.19 91 GLU A N 1
ATOM 725 C CA . GLU A 1 91 ? 0.173 -20.610 -8.720 1.00 88.19 91 GLU A CA 1
ATOM 726 C C . GLU A 1 91 ? -0.288 -19.271 -8.123 1.00 88.19 91 GLU A C 1
ATOM 728 O O . GLU A 1 91 ? -1.409 -18.820 -8.371 1.00 88.19 91 GLU A O 1
ATOM 733 N N . LEU A 1 92 ? 0.573 -18.595 -7.358 1.00 85.75 92 LEU A N 1
ATOM 734 C CA . LEU A 1 92 ? 0.277 -17.275 -6.801 1.00 85.75 92 LEU A CA 1
ATOM 735 C C . LEU A 1 92 ? 0.033 -16.248 -7.904 1.00 85.75 92 LEU A C 1
ATOM 737 O O . LEU A 1 92 ? -0.931 -15.484 -7.823 1.00 85.75 92 LEU A O 1
ATOM 741 N N . ARG A 1 93 ? 0.859 -16.247 -8.953 1.00 87.19 93 ARG A N 1
ATOM 742 C CA . ARG A 1 93 ? 0.677 -15.383 -10.123 1.00 87.19 93 ARG A CA 1
ATOM 743 C C . ARG A 1 93 ? -0.677 -15.633 -10.787 1.00 87.19 93 ARG A C 1
ATOM 745 O O . ARG A 1 93 ? -1.393 -14.668 -11.059 1.00 87.19 93 ARG A O 1
ATOM 752 N N . ASP A 1 94 ? -1.052 -16.890 -11.000 1.00 91.06 94 ASP A N 1
ATOM 753 C CA . ASP A 1 94 ? -2.335 -17.246 -11.612 1.00 91.06 94 ASP A CA 1
ATOM 754 C C . ASP A 1 94 ? -3.519 -16.827 -10.732 1.00 91.06 94 ASP A C 1
ATOM 756 O O . ASP A 1 94 ? -4.523 -16.301 -11.224 1.00 91.06 94 ASP A O 1
ATOM 760 N N . ARG A 1 95 ? -3.393 -16.975 -9.408 1.00 92.88 95 ARG A N 1
ATOM 761 C CA . ARG A 1 95 ? -4.391 -16.488 -8.446 1.00 92.88 95 ARG A CA 1
ATOM 762 C C . ARG A 1 95 ? -4.529 -14.969 -8.504 1.00 92.88 95 ARG A C 1
ATOM 764 O O . ARG A 1 95 ? -5.649 -14.478 -8.628 1.00 92.88 95 ARG A O 1
ATOM 771 N N . PHE A 1 96 ? -3.429 -14.219 -8.482 1.00 92.38 96 PHE A N 1
ATOM 772 C CA . PHE A 1 96 ? -3.469 -12.757 -8.596 1.00 92.38 96 PHE A CA 1
ATOM 773 C C . PHE A 1 96 ? -4.037 -12.290 -9.939 1.00 92.38 96 PHE A C 1
ATOM 775 O O . PHE A 1 96 ? -4.817 -11.336 -9.971 1.00 92.38 96 PHE A O 1
ATOM 782 N N . TYR A 1 97 ? -3.719 -12.980 -11.037 1.00 91.69 97 TYR A N 1
ATOM 783 C CA . TYR A 1 97 ? -4.305 -12.702 -12.347 1.00 91.69 97 TYR A CA 1
ATOM 784 C C . TYR A 1 97 ? -5.824 -12.914 -12.341 1.00 91.69 97 TYR A C 1
ATOM 786 O O . TYR A 1 97 ? -6.580 -12.045 -12.779 1.00 91.69 97 TYR A O 1
ATOM 794 N N . ASN A 1 98 ? -6.291 -14.030 -11.778 1.00 95.50 98 ASN A N 1
ATOM 795 C CA . ASN A 1 98 ? -7.720 -14.306 -11.660 1.00 95.50 98 ASN A CA 1
ATOM 796 C C . ASN A 1 98 ? -8.435 -13.292 -10.760 1.00 95.50 98 ASN A C 1
ATOM 798 O O . ASN A 1 98 ? -9.505 -12.813 -11.130 1.00 95.50 98 ASN A O 1
ATOM 802 N N . ILE A 1 99 ? -7.828 -12.892 -9.639 1.00 95.12 99 ILE A N 1
ATOM 803 C CA . ILE A 1 99 ? -8.356 -11.819 -8.787 1.00 95.12 99 ILE A CA 1
ATOM 804 C C . ILE A 1 99 ? -8.435 -10.501 -9.570 1.00 95.12 99 ILE A C 1
ATOM 806 O O . ILE A 1 99 ? -9.455 -9.819 -9.517 1.00 95.12 99 ILE A O 1
ATOM 810 N N . SER A 1 100 ? -7.407 -10.153 -10.349 1.00 93.62 100 SER A N 1
ATOM 811 C CA . SER A 1 100 ? -7.413 -8.950 -11.192 1.00 93.62 100 SER A CA 1
ATOM 812 C C . SER A 1 100 ? -8.574 -8.947 -12.198 1.00 93.62 100 SER A C 1
ATOM 814 O O . SER A 1 100 ? -9.214 -7.911 -12.381 1.00 93.62 100 SER A O 1
ATOM 816 N N . ARG A 1 101 ? -8.927 -10.106 -12.778 1.00 95.94 101 ARG A N 1
ATOM 817 C CA . ARG A 1 101 ? -10.111 -10.233 -13.652 1.00 95.94 101 ARG A CA 1
ATOM 818 C C . ARG A 1 101 ? -11.434 -10.054 -12.912 1.00 95.94 101 ARG A C 1
ATOM 820 O O . ARG A 1 101 ? -12.377 -9.533 -13.491 1.00 95.94 101 ARG A O 1
ATOM 827 N N . ILE A 1 102 ? -11.518 -10.424 -11.634 1.00 96.62 102 ILE A N 1
ATOM 828 C CA . ILE A 1 102 ? -12.718 -10.149 -10.823 1.00 96.62 102 ILE A CA 1
ATOM 829 C C . ILE A 1 102 ? -12.937 -8.636 -10.688 1.00 96.62 102 ILE A C 1
ATOM 831 O O . ILE A 1 102 ? -14.077 -8.174 -10.742 1.00 96.62 102 ILE A O 1
ATOM 835 N N . PHE A 1 103 ? -11.865 -7.841 -10.583 1.00 95.81 103 PHE A N 1
ATOM 836 C CA . PHE A 1 103 ? -11.989 -6.381 -10.549 1.00 95.81 103 PHE A CA 1
ATOM 837 C C . PHE A 1 103 ? -12.586 -5.799 -11.839 1.00 95.81 103 PHE A C 1
ATOM 839 O O . PHE A 1 103 ? -13.233 -4.755 -11.768 1.00 95.81 103 PHE A O 1
ATOM 846 N N . ASP A 1 104 ? -12.454 -6.464 -12.993 1.00 96.25 104 ASP A N 1
ATOM 847 C CA . ASP A 1 104 ? -13.105 -6.027 -14.241 1.00 96.25 104 ASP A CA 1
ATOM 848 C C . ASP A 1 104 ? -14.634 -6.097 -14.184 1.00 96.25 104 ASP A C 1
ATOM 850 O O . ASP A 1 104 ? -15.309 -5.362 -14.902 1.00 96.25 104 ASP A O 1
ATOM 854 N N . CYS A 1 105 ? -15.189 -6.905 -13.280 1.00 97.62 105 CYS A N 1
ATOM 855 C CA . CYS A 1 105 ? -16.629 -7.006 -13.061 1.00 97.62 105 CYS A CA 1
ATOM 856 C C . CYS A 1 105 ? -17.186 -5.912 -12.129 1.00 97.62 105 CYS A C 1
ATOM 858 O O . CYS A 1 105 ? -18.395 -5.854 -11.905 1.00 97.62 105 CYS A O 1
ATOM 860 N N . ILE A 1 106 ? -16.339 -5.049 -11.558 1.00 97.31 106 ILE A N 1
ATOM 861 C CA . ILE A 1 106 ? -16.780 -3.986 -10.649 1.00 97.31 106 ILE A CA 1
ATOM 862 C C . ILE A 1 106 ? -17.229 -2.762 -11.454 1.00 97.31 106 ILE A C 1
ATOM 864 O O . ILE A 1 106 ? -16.422 -2.117 -12.119 1.00 97.31 106 ILE A O 1
ATOM 868 N N . GLY A 1 107 ? -18.512 -2.397 -11.335 1.00 97.88 107 GLY A N 1
ATOM 869 C CA . GLY A 1 107 ? -19.093 -1.241 -12.037 1.00 97.88 107 GLY A CA 1
ATOM 870 C C . GLY A 1 107 ? -18.633 0.133 -11.524 1.00 97.88 107 GLY A C 1
ATOM 871 O O . GLY A 1 107 ? -18.754 1.126 -12.228 1.00 97.88 107 GLY A O 1
ATOM 872 N N . CYS A 1 108 ? -18.088 0.210 -10.306 1.00 98.19 108 CYS A N 1
ATOM 873 C CA . CYS A 1 108 ? -17.489 1.433 -9.766 1.00 98.19 108 CYS A CA 1
ATOM 874 C C . CYS A 1 108 ? -16.063 1.615 -10.312 1.00 98.19 108 CYS A C 1
ATOM 876 O O . CYS A 1 108 ? -15.147 0.916 -9.876 1.00 98.19 108 CYS A O 1
ATOM 878 N N . ASP A 1 109 ? -15.843 2.601 -11.187 1.00 97.75 109 ASP A N 1
ATOM 879 C CA . ASP A 1 109 ? -14.533 2.832 -11.821 1.00 97.75 109 ASP A CA 1
ATOM 880 C C . ASP A 1 109 ? -13.410 3.105 -10.812 1.00 97.75 109 ASP A C 1
ATOM 882 O O . ASP A 1 109 ? -12.323 2.535 -10.915 1.00 97.75 109 ASP A O 1
ATOM 886 N N . LYS A 1 110 ? -13.675 3.922 -9.784 1.00 97.50 110 LYS A N 1
ATOM 887 C CA . LYS A 1 110 ? -12.695 4.212 -8.720 1.00 97.50 110 LYS A CA 1
ATOM 888 C C . LYS A 1 110 ? -12.320 2.951 -7.942 1.00 97.50 110 LYS A C 1
ATOM 890 O O . LYS A 1 110 ? -11.153 2.761 -7.605 1.00 97.50 110 LYS A O 1
ATOM 895 N N . CYS A 1 111 ? -13.299 2.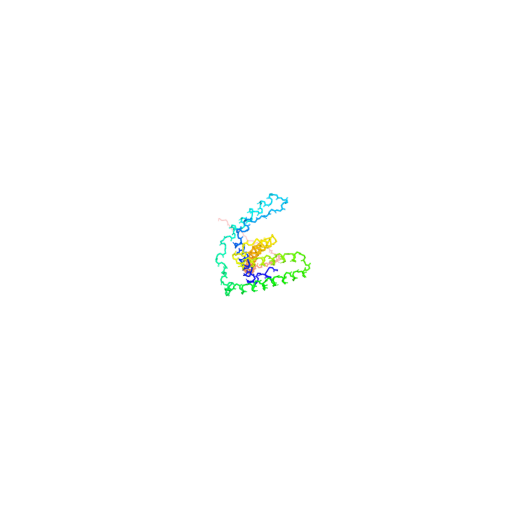094 -7.665 1.00 97.69 111 CYS A N 1
ATOM 896 C CA . CYS A 1 111 ? -13.120 0.849 -6.929 1.00 97.69 111 CYS A CA 1
ATOM 897 C C . CYS A 1 111 ? -12.343 -0.168 -7.773 1.00 97.69 111 CYS A C 1
ATOM 899 O O . CYS A 1 111 ? -11.390 -0.770 -7.283 1.00 97.69 111 CYS A O 1
ATOM 901 N N . ARG A 1 112 ? -12.700 -0.296 -9.059 1.00 97.81 112 ARG A N 1
ATOM 902 C CA . ARG A 1 112 ? -11.983 -1.118 -10.037 1.00 97.81 112 ARG A CA 1
ATOM 903 C C . ARG A 1 112 ? -10.523 -0.691 -10.147 1.00 97.81 112 ARG A C 1
ATOM 905 O O . ARG A 1 112 ? -9.639 -1.532 -10.029 1.00 97.81 112 ARG A O 1
ATOM 912 N N . PHE A 1 113 ? -10.270 0.607 -10.320 1.00 96.44 113 PHE A N 1
ATOM 913 C CA . PHE A 1 113 ? -8.916 1.145 -10.433 1.00 96.44 113 PHE A CA 1
ATOM 914 C C . PHE A 1 113 ? -8.083 0.872 -9.174 1.00 96.44 113 PHE A C 1
ATOM 916 O O . PHE A 1 113 ? -7.053 0.207 -9.258 1.00 96.44 113 PHE A O 1
ATOM 923 N N . ASN A 1 114 ? -8.543 1.321 -7.999 1.00 96.56 114 ASN A N 1
ATOM 924 C CA . ASN A 1 114 ? -7.785 1.148 -6.753 1.00 96.56 114 ASN A CA 1
ATOM 925 C C . ASN A 1 114 ? -7.590 -0.333 -6.409 1.00 96.56 114 ASN A C 1
ATOM 927 O O . ASN A 1 114 ? -6.522 -0.716 -5.945 1.00 96.56 114 ASN A O 1
ATOM 931 N N . GLY A 1 115 ? -8.593 -1.167 -6.680 1.00 96.75 115 GLY A N 1
ATOM 932 C CA . GLY A 1 115 ? -8.502 -2.607 -6.502 1.00 96.75 115 GLY A CA 1
ATOM 933 C C . GLY A 1 115 ? -7.423 -3.249 -7.370 1.00 96.75 115 GLY A C 1
ATOM 934 O O . GLY A 1 115 ? -6.562 -3.958 -6.855 1.00 96.75 115 GLY A O 1
ATOM 935 N N . LYS A 1 116 ? -7.397 -2.934 -8.672 1.00 97.12 116 LYS A N 1
ATOM 936 C CA . LYS A 1 116 ? -6.351 -3.426 -9.581 1.00 97.12 116 LYS A CA 1
ATOM 937 C C . LYS A 1 116 ? -4.957 -2.964 -9.174 1.00 97.12 116 LYS A C 1
ATOM 939 O O . LYS A 1 116 ? -4.033 -3.774 -9.184 1.00 97.12 116 LYS A O 1
ATOM 944 N N . VAL A 1 117 ? -4.809 -1.698 -8.784 1.00 97.31 117 VAL A N 1
ATOM 945 C CA . VAL A 1 117 ? -3.520 -1.157 -8.332 1.00 97.31 117 VAL A CA 1
ATOM 946 C C . VAL A 1 117 ? -3.043 -1.868 -7.064 1.00 97.31 117 VAL A C 1
ATOM 948 O O . VAL A 1 117 ? -1.896 -2.302 -7.016 1.00 97.31 117 VAL A O 1
ATOM 951 N N . GLN A 1 118 ? -3.916 -2.074 -6.074 1.00 97.19 118 GLN A N 1
ATOM 952 C CA . GLN A 1 118 ? -3.555 -2.780 -4.839 1.00 97.19 118 GLN A CA 1
ATOM 953 C C . GLN A 1 118 ? -3.176 -4.243 -5.095 1.00 97.19 118 GLN A C 1
ATOM 955 O O . GLN A 1 118 ? -2.190 -4.725 -4.544 1.00 97.19 118 GLN A O 1
ATOM 960 N N . ILE A 1 119 ? -3.909 -4.946 -5.963 1.00 96.38 119 ILE A N 1
ATOM 961 C CA . ILE A 1 119 ? -3.595 -6.336 -6.316 1.00 96.38 119 ILE A CA 1
ATOM 962 C C . ILE A 1 119 ? -2.292 -6.448 -7.106 1.00 96.38 119 ILE A C 1
ATOM 964 O O . ILE A 1 119 ? -1.493 -7.337 -6.817 1.00 96.38 119 ILE A O 1
ATOM 968 N N . LYS A 1 120 ? -2.035 -5.541 -8.058 1.00 96.19 120 LYS A N 1
ATOM 969 C CA . LYS A 1 120 ? -0.744 -5.478 -8.760 1.00 96.19 120 LYS A CA 1
ATOM 970 C C . LYS A 1 120 ? 0.386 -5.198 -7.771 1.00 96.19 120 LYS A C 1
ATOM 972 O O . LYS A 1 120 ? 1.377 -5.911 -7.812 1.00 96.19 120 LYS A O 1
ATOM 977 N N . GLY A 1 121 ? 0.214 -4.247 -6.851 1.00 96.88 121 GLY A N 1
ATOM 978 C CA . GLY A 1 121 ? 1.203 -3.934 -5.816 1.00 96.88 121 GLY A CA 1
ATOM 979 C C . GLY A 1 121 ? 1.501 -5.123 -4.902 1.00 96.88 121 GLY A C 1
ATOM 980 O O . GLY A 1 121 ? 2.662 -5.406 -4.621 1.00 96.88 121 GLY A O 1
ATOM 981 N N . LEU A 1 122 ? 0.473 -5.877 -4.501 1.00 96.25 122 LEU A N 1
ATOM 982 C CA . LEU A 1 122 ? 0.641 -7.059 -3.655 1.00 96.25 122 LEU A CA 1
ATOM 983 C C . LEU A 1 122 ? 1.321 -8.201 -4.422 1.00 96.25 122 LEU A C 1
ATOM 985 O O . LEU A 1 122 ? 2.210 -8.859 -3.887 1.00 96.25 122 LEU A O 1
ATOM 989 N N . GLY A 1 123 ? 0.960 -8.397 -5.693 1.00 93.88 123 GLY A N 1
ATOM 990 C CA . GLY A 1 123 ? 1.642 -9.333 -6.585 1.00 93.88 123 GLY A CA 1
ATOM 991 C C . GLY A 1 123 ? 3.118 -8.975 -6.786 1.00 93.88 123 GLY A C 1
ATOM 992 O O . GLY A 1 123 ? 3.969 -9.857 -6.705 1.00 93.88 123 GLY A O 1
ATOM 993 N N . THR A 1 124 ? 3.437 -7.689 -6.969 1.00 94.44 124 THR A N 1
ATOM 994 C CA . THR A 1 124 ? 4.817 -7.184 -7.033 1.00 94.44 124 THR A CA 1
ATOM 995 C C . THR A 1 124 ? 5.569 -7.457 -5.730 1.00 94.44 124 THR A C 1
ATOM 997 O O . THR A 1 124 ? 6.692 -7.949 -5.774 1.00 94.44 124 THR A O 1
ATOM 1000 N N . ALA A 1 125 ? 4.955 -7.203 -4.569 1.00 93.69 125 ALA A N 1
ATOM 1001 C CA . ALA A 1 125 ? 5.579 -7.479 -3.275 1.00 93.69 125 ALA A CA 1
ATOM 1002 C C . ALA A 1 125 ? 5.938 -8.966 -3.128 1.00 93.69 125 ALA A C 1
ATOM 1004 O O . ALA A 1 125 ? 7.052 -9.300 -2.734 1.00 93.69 125 ALA A O 1
ATOM 1005 N N . MET A 1 126 ? 5.030 -9.864 -3.519 1.00 90.12 126 MET A N 1
ATOM 1006 C CA . MET A 1 126 ? 5.295 -11.305 -3.513 1.00 90.12 126 MET A CA 1
ATOM 1007 C C . MET A 1 126 ? 6.397 -11.674 -4.515 1.00 90.12 126 MET A C 1
ATOM 1009 O O . MET A 1 126 ? 7.356 -12.337 -4.134 1.00 90.12 126 MET A O 1
ATOM 1013 N N . LYS A 1 127 ? 6.336 -11.175 -5.758 1.00 88.81 127 LYS A N 1
ATOM 1014 C CA . LYS A 1 127 ? 7.393 -11.366 -6.770 1.00 88.81 127 LYS A CA 1
ATOM 1015 C C . LYS A 1 127 ? 8.778 -11.016 -6.211 1.00 88.81 127 LYS A C 1
ATOM 1017 O O . LYS A 1 127 ? 9.712 -11.781 -6.403 1.00 88.81 127 LYS A O 1
ATOM 1022 N N . ILE A 1 128 ? 8.897 -9.907 -5.482 1.00 89.94 128 ILE A N 1
ATOM 1023 C CA . ILE A 1 128 ? 10.151 -9.467 -4.853 1.00 89.94 128 ILE A CA 1
ATOM 1024 C C . ILE A 1 128 ? 10.597 -10.417 -3.735 1.00 89.94 128 ILE A C 1
ATOM 1026 O O . ILE A 1 128 ? 11.759 -10.809 -3.681 1.00 89.94 128 ILE A O 1
ATOM 1030 N N . LEU A 1 129 ? 9.693 -10.784 -2.824 1.00 86.81 129 LEU A N 1
ATOM 1031 C CA . LEU A 1 129 ? 10.033 -11.601 -1.651 1.00 86.81 129 LEU A CA 1
ATOM 1032 C C . LEU A 1 129 ? 10.472 -13.025 -2.013 1.00 86.81 129 LEU A C 1
ATOM 1034 O O . LEU A 1 129 ? 11.227 -13.640 -1.260 1.00 86.81 129 LEU A O 1
ATOM 1038 N N . PHE A 1 130 ? 10.025 -13.532 -3.158 1.00 80.94 130 PHE A N 1
ATOM 1039 C CA . PHE A 1 130 ? 10.344 -14.873 -3.640 1.00 80.94 130 PHE A CA 1
ATOM 1040 C C . PHE A 1 130 ? 11.337 -14.910 -4.804 1.00 80.94 130 PHE A C 1
ATOM 1042 O O . PHE A 1 130 ? 11.701 -15.997 -5.252 1.00 80.94 130 PHE A O 1
ATOM 1049 N N . ALA A 1 131 ? 11.781 -13.760 -5.303 1.00 82.69 131 ALA A N 1
ATOM 1050 C CA . ALA A 1 131 ? 12.823 -13.705 -6.318 1.00 82.69 131 ALA A CA 1
ATOM 1051 C C . ALA A 1 131 ? 14.157 -14.198 -5.737 1.00 82.69 131 ALA A C 1
ATOM 1053 O O . ALA A 1 131 ? 14.534 -13.834 -4.623 1.00 82.69 131 ALA A O 1
ATOM 1054 N N . SER A 1 132 ? 14.896 -15.012 -6.491 1.00 78.12 132 SER A N 1
ATOM 1055 C CA . SER A 1 132 ? 16.287 -15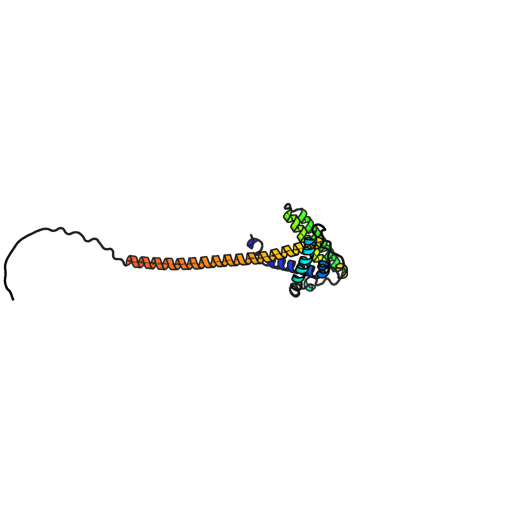.330 -6.145 1.00 78.12 132 SER A CA 1
ATOM 1056 C C . SER A 1 132 ? 17.171 -14.083 -6.271 1.00 78.12 132 SER A C 1
ATOM 1058 O O . SER A 1 132 ? 16.781 -13.113 -6.919 1.00 78.12 132 SER A O 1
ATOM 1060 N N . GLU A 1 133 ? 18.380 -14.099 -5.706 1.00 73.19 133 GLU A N 1
ATOM 1061 C CA . GLU A 1 133 ? 19.329 -12.973 -5.823 1.00 73.19 133 GLU A CA 1
ATOM 1062 C C . GLU A 1 133 ? 19.598 -12.581 -7.288 1.00 73.19 133 GLU A C 1
ATOM 1064 O O . GLU A 1 133 ? 19.659 -11.403 -7.633 1.00 73.19 133 GLU A O 1
ATOM 1069 N N . HIS A 1 134 ? 19.667 -13.568 -8.188 1.00 72.12 134 HIS A N 1
ATOM 1070 C CA . HIS A 1 134 ? 19.813 -13.322 -9.623 1.00 72.12 134 HIS A CA 1
ATOM 1071 C C . HIS A 1 134 ? 18.557 -12.676 -10.237 1.00 72.12 134 HIS A C 1
ATOM 1073 O O . HIS A 1 134 ? 18.655 -11.860 -11.152 1.00 72.12 134 HIS A O 1
ATOM 1079 N N . GLU A 1 135 ? 17.358 -13.049 -9.785 1.00 74.12 135 GLU A N 1
ATOM 1080 C CA . GLU A 1 135 ? 16.111 -12.442 -10.262 1.00 74.12 135 GLU A CA 1
ATOM 1081 C C . GLU A 1 135 ? 15.880 -11.042 -9.698 1.00 74.12 135 GLU A C 1
ATOM 1083 O O . GLU A 1 135 ? 15.292 -10.211 -10.387 1.00 74.12 135 GLU A O 1
ATOM 1088 N N . LEU A 1 136 ? 16.390 -10.767 -8.496 1.00 74.75 136 LEU A N 1
ATOM 1089 C CA . LEU A 1 136 ? 16.410 -9.434 -7.906 1.00 74.75 136 LEU A CA 1
ATOM 1090 C C . LEU A 1 136 ? 17.202 -8.454 -8.776 1.00 74.75 136 LEU A C 1
ATOM 1092 O O . LEU A 1 136 ? 16.832 -7.296 -8.845 1.00 74.75 136 LEU A O 1
ATOM 1096 N N . GLY A 1 137 ? 18.234 -8.905 -9.493 1.00 67.44 137 GLY A N 1
ATOM 1097 C CA . GLY A 1 137 ? 18.995 -8.063 -10.423 1.00 67.44 137 GLY A CA 1
ATOM 1098 C C . GLY A 1 137 ? 18.226 -7.597 -11.669 1.00 67.44 137 GLY A C 1
ATOM 1099 O O . GLY A 1 137 ? 18.762 -6.807 -12.443 1.00 67.44 137 GLY A O 1
ATOM 1100 N N . LYS A 1 138 ? 16.995 -8.076 -11.902 1.00 80.06 138 LYS A N 1
ATOM 1101 C CA . LYS A 1 138 ? 16.141 -7.608 -13.004 1.00 80.06 138 LYS A CA 1
ATOM 1102 C C . LYS A 1 138 ? 15.370 -6.362 -12.569 1.00 80.06 138 LYS A C 1
ATOM 1104 O O . LYS A 1 138 ? 14.672 -6.397 -11.560 1.00 80.06 138 LYS A O 1
ATOM 1109 N N . GLU A 1 139 ? 15.433 -5.304 -13.375 1.00 80.44 139 GLU A N 1
ATOM 1110 C CA . GLU A 1 139 ? 14.685 -4.073 -13.109 1.00 80.44 139 GLU A CA 1
ATOM 1111 C C . GLU A 1 139 ? 13.170 -4.315 -13.068 1.00 80.44 139 GLU A C 1
ATOM 1113 O O . GLU A 1 139 ? 12.598 -5.030 -13.899 1.00 80.44 139 GLU A O 1
ATOM 1118 N N . LEU A 1 140 ? 12.511 -3.684 -12.097 1.00 89.38 140 LEU A N 1
ATOM 1119 C CA . LEU A 1 140 ? 11.056 -3.645 -12.020 1.00 89.38 140 LEU A CA 1
ATOM 1120 C C . LEU A 1 140 ? 10.475 -2.687 -13.055 1.00 89.38 140 LEU A C 1
ATOM 1122 O O . LEU A 1 140 ? 11.010 -1.612 -13.325 1.00 89.38 140 LEU A O 1
ATOM 1126 N N . GLU A 1 141 ? 9.309 -3.047 -13.584 1.00 91.75 141 GLU A N 1
ATOM 1127 C CA . GLU A 1 141 ? 8.572 -2.147 -14.465 1.00 91.75 141 GLU A CA 1
ATOM 1128 C C . GLU A 1 141 ? 8.102 -0.909 -1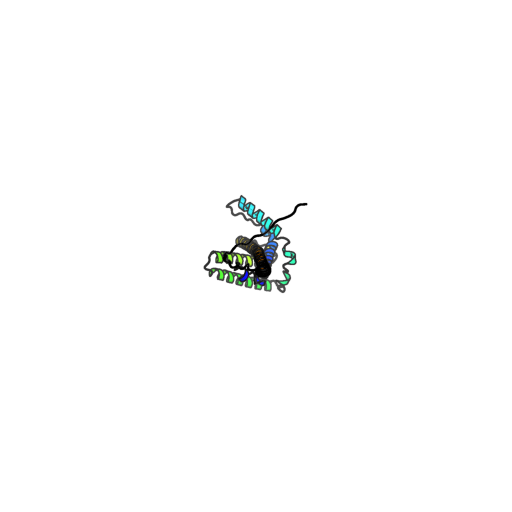3.683 1.00 91.75 141 GLU A C 1
ATOM 1130 O O . GLU A 1 141 ? 7.667 -1.014 -12.533 1.00 91.75 141 GLU A O 1
ATOM 1135 N N . LYS A 1 142 ? 8.056 0.265 -14.331 1.00 92.31 142 LYS A N 1
ATOM 1136 C CA . LYS A 1 142 ? 7.545 1.506 -13.708 1.00 92.31 142 LYS A CA 1
ATOM 1137 C C . LYS A 1 142 ? 6.169 1.310 -13.054 1.00 92.31 142 LYS A C 1
ATOM 1139 O O . LYS A 1 142 ? 5.908 1.804 -11.962 1.00 92.31 142 LYS A O 1
ATOM 1144 N N . GLN A 1 143 ? 5.291 0.535 -13.693 1.00 94.62 143 GLN A N 1
ATOM 1145 C CA . GLN A 1 143 ? 3.957 0.223 -13.170 1.00 94.62 143 GLN A CA 1
ATOM 1146 C C . GLN A 1 143 ? 3.993 -0.654 -11.909 1.00 94.62 143 GLN A C 1
ATOM 1148 O O . GLN A 1 143 ? 3.122 -0.524 -11.050 1.00 94.62 143 GLN A O 1
ATOM 1153 N N . GLU A 1 144 ? 4.979 -1.547 -11.788 1.00 95.25 144 GLU A N 1
ATOM 1154 C CA . GLU A 1 144 ? 5.181 -2.370 -10.595 1.00 95.25 144 GLU A CA 1
ATOM 1155 C C . GLU A 1 144 ? 5.615 -1.508 -9.409 1.00 95.25 144 GLU A C 1
ATOM 1157 O O . GLU A 1 144 ? 5.048 -1.661 -8.326 1.00 95.25 144 GLU A O 1
ATOM 1162 N N . ILE A 1 145 ? 6.537 -0.565 -9.634 1.00 95.81 145 ILE A N 1
ATOM 1163 C CA . ILE A 1 145 ? 7.003 0.386 -8.615 1.00 95.81 145 ILE A CA 1
ATOM 1164 C C . ILE A 1 145 ? 5.851 1.287 -8.156 1.00 95.81 145 ILE A C 1
ATOM 1166 O O . ILE A 1 145 ? 5.569 1.365 -6.961 1.00 95.81 145 ILE A O 1
ATOM 1170 N N . ILE A 1 146 ? 5.122 1.900 -9.097 1.00 95.88 146 ILE A N 1
ATOM 1171 C CA . ILE A 1 146 ? 3.971 2.764 -8.786 1.00 95.88 146 ILE A CA 1
ATOM 1172 C C . ILE A 1 146 ? 2.928 1.999 -7.962 1.00 95.88 146 ILE A C 1
ATOM 1174 O O . ILE A 1 146 ? 2.444 2.503 -6.948 1.00 95.88 146 ILE A O 1
ATOM 1178 N N . ALA A 1 147 ? 2.589 0.771 -8.363 1.00 97.81 147 ALA A N 1
ATOM 1179 C CA . ALA A 1 147 ? 1.601 -0.033 -7.654 1.00 97.81 147 ALA A CA 1
ATOM 1180 C C . ALA A 1 147 ? 2.065 -0.435 -6.244 1.00 97.81 147 ALA A C 1
ATOM 1182 O O . ALA A 1 147 ? 1.257 -0.431 -5.315 1.00 97.81 147 ALA A O 1
ATOM 1183 N N . LEU A 1 148 ? 3.352 -0.754 -6.073 1.00 97.50 148 LEU A N 1
ATOM 1184 C CA . LEU A 1 148 ? 3.937 -1.112 -4.781 1.00 97.50 148 LEU A CA 1
ATOM 1185 C C . LEU A 1 148 ? 3.908 0.072 -3.803 1.00 97.50 148 LEU A C 1
ATOM 1187 O O . LEU A 1 148 ? 3.423 -0.071 -2.680 1.00 97.50 148 LEU A O 1
ATOM 1191 N N . VAL A 1 149 ? 4.351 1.252 -4.246 1.00 96.62 149 VAL A N 1
ATOM 1192 C CA . VAL A 1 149 ? 4.349 2.480 -3.431 1.00 96.62 149 VAL A CA 1
ATOM 1193 C C . VAL A 1 149 ? 2.920 2.915 -3.103 1.00 96.62 149 VAL A C 1
ATOM 1195 O O . VAL A 1 149 ? 2.617 3.245 -1.957 1.00 96.62 149 VAL A O 1
ATOM 1198 N N . GLN A 1 150 ? 2.002 2.845 -4.072 1.00 97.62 150 GLN A N 1
ATOM 1199 C CA . GLN A 1 150 ? 0.594 3.173 -3.847 1.00 97.62 150 GLN A CA 1
ATOM 1200 C C . GLN A 1 150 ? -0.066 2.216 -2.845 1.00 97.62 150 GLN A C 1
ATOM 1202 O O . GLN A 1 150 ? -0.878 2.655 -2.026 1.00 97.62 150 GLN A O 1
ATOM 1207 N N . LEU A 1 151 ? 0.260 0.920 -2.896 1.00 98.12 151 LEU A N 1
ATOM 1208 C CA . LEU A 1 151 ? -0.218 -0.052 -1.915 1.00 98.12 151 LEU A CA 1
ATOM 1209 C C . LEU A 1 151 ? 0.320 0.270 -0.517 1.00 98.12 151 LEU A C 1
ATOM 1211 O O . LEU A 1 151 ? -0.466 0.307 0.430 1.00 98.12 151 LEU A O 1
ATOM 1215 N N . LEU A 1 152 ? 1.622 0.546 -0.393 1.00 96.75 152 LEU A N 1
ATOM 1216 C CA . LEU A 1 152 ? 2.240 0.927 0.877 1.00 96.75 152 LEU A CA 1
ATOM 1217 C C . LEU A 1 152 ? 1.558 2.163 1.477 1.00 96.75 152 LEU A C 1
ATOM 1219 O O . LEU A 1 152 ? 1.167 2.143 2.644 1.00 96.75 152 LEU A O 1
ATOM 1223 N N . HIS A 1 153 ? 1.336 3.197 0.664 1.00 97.06 153 HIS A N 1
ATOM 1224 C CA . HIS A 1 153 ? 0.624 4.402 1.080 1.00 97.06 153 HIS A CA 1
ATOM 1225 C C . HIS A 1 153 ? -0.795 4.091 1.578 1.00 97.06 153 HIS A C 1
ATOM 1227 O O . HIS A 1 153 ? -1.161 4.514 2.672 1.00 97.06 153 HIS A O 1
ATOM 1233 N N . ARG A 1 154 ? -1.581 3.290 0.841 1.00 97.69 154 ARG A N 1
ATOM 1234 C CA . ARG A 1 154 ? -2.950 2.929 1.259 1.00 97.69 154 ARG A CA 1
ATOM 1235 C C . ARG A 1 154 ? -2.993 2.144 2.561 1.00 97.69 154 ARG A C 1
ATOM 1237 O O . ARG A 1 154 ? -3.903 2.353 3.363 1.00 97.69 154 ARG A O 1
ATOM 1244 N N . LEU A 1 155 ? -2.041 1.241 2.774 1.00 96.69 155 LEU A N 1
ATOM 1245 C CA . LEU A 1 155 ? -1.938 0.489 4.022 1.00 96.69 155 LEU A CA 1
ATOM 1246 C C . LEU A 1 155 ? -1.532 1.406 5.179 1.00 96.69 155 LEU A C 1
ATOM 1248 O O . LEU A 1 155 ? -2.144 1.330 6.241 1.00 96.69 155 LEU A O 1
ATOM 1252 N N . SER A 1 156 ? -0.569 2.305 4.954 1.00 95.88 156 SER A N 1
ATOM 1253 C CA . SER A 1 156 ? -0.150 3.315 5.931 1.00 95.88 156 SER A CA 1
ATOM 1254 C C . SER A 1 156 ? -1.324 4.206 6.354 1.00 95.88 156 SER A C 1
ATOM 1256 O O . SER A 1 156 ? -1.641 4.268 7.540 1.00 95.88 156 SER A O 1
ATOM 1258 N N . GLU A 1 157 ? -2.057 4.789 5.397 1.00 96.69 157 GLU A N 1
ATOM 1259 C CA . GLU A 1 157 ? -3.270 5.573 5.678 1.00 96.69 157 GLU A CA 1
ATOM 1260 C C . GLU A 1 157 ? -4.309 4.760 6.457 1.00 96.69 157 GLU A C 1
ATOM 1262 O O . GLU A 1 157 ? -4.879 5.244 7.432 1.00 96.69 157 GLU A O 1
ATOM 1267 N N . SER A 1 158 ? -4.550 3.509 6.053 1.00 96.25 158 SER A N 1
ATOM 1268 C CA . SER A 1 158 ? -5.546 2.649 6.702 1.00 96.25 158 SER A CA 1
ATOM 1269 C C . SER A 1 158 ? -5.215 2.390 8.174 1.00 96.25 158 SER A C 1
ATOM 1271 O O . SER A 1 158 ? -6.120 2.365 9.010 1.00 96.25 158 SER A O 1
ATOM 1273 N N . LEU A 1 159 ? -3.932 2.212 8.503 1.00 95.25 159 LEU A N 1
ATOM 1274 C CA . LEU A 1 159 ? -3.474 2.026 9.880 1.00 95.25 159 LEU A CA 1
ATOM 1275 C C . LEU A 1 159 ? -3.575 3.322 10.695 1.00 95.25 159 LEU A C 1
ATOM 1277 O O . LEU A 1 159 ? -4.037 3.272 11.836 1.00 95.25 159 LEU A O 1
ATOM 1281 N N . THR A 1 160 ? -3.231 4.470 10.108 1.00 95.62 160 THR A N 1
ATOM 1282 C CA . THR A 1 160 ? -3.403 5.786 10.745 1.00 95.62 160 THR A CA 1
ATOM 1283 C C . THR A 1 160 ? -4.875 6.061 11.052 1.00 95.62 160 THR A C 1
ATOM 1285 O O . THR A 1 160 ? -5.233 6.319 12.201 1.00 95.62 160 THR A O 1
ATOM 1288 N N . TYR A 1 161 ? -5.769 5.887 10.073 1.00 95.12 161 TYR A N 1
ATOM 1289 C CA . TYR A 1 161 ? -7.207 6.072 10.281 1.00 95.12 161 TYR A CA 1
ATOM 1290 C C . TYR A 1 161 ? -7.786 5.098 11.301 1.00 95.12 161 TYR A C 1
ATOM 1292 O O . TYR A 1 161 ? -8.678 5.462 12.066 1.00 95.12 161 TYR A O 1
ATOM 1300 N N . TYR A 1 162 ? -7.288 3.860 11.353 1.00 94.38 162 TYR A N 1
ATOM 1301 C CA . TYR A 1 162 ? -7.704 2.929 12.394 1.00 94.38 162 TYR A CA 1
ATOM 1302 C C . TYR A 1 162 ? -7.384 3.476 13.792 1.00 94.38 162 TYR A C 1
ATOM 1304 O O . TYR A 1 162 ? -8.244 3.426 14.672 1.00 94.38 162 TYR A O 1
ATOM 1312 N N . GLN A 1 163 ? -6.179 4.014 14.003 1.00 92.44 163 GLN A N 1
ATOM 1313 C CA . GLN A 1 163 ? -5.796 4.614 15.283 1.00 92.44 163 GLN A CA 1
ATOM 1314 C C . GLN A 1 163 ? -6.697 5.805 15.628 1.00 92.44 163 GLN A C 1
ATOM 1316 O O . GLN A 1 163 ? -7.261 5.842 16.721 1.00 92.44 163 GLN A O 1
ATOM 1321 N N . GLU A 1 164 ? -6.917 6.716 14.680 1.00 94.25 164 GLU A N 1
ATOM 1322 C CA . GLU A 1 164 ? -7.791 7.880 14.865 1.00 94.25 164 GLU A CA 1
ATOM 1323 C C . GLU A 1 164 ? -9.226 7.475 15.236 1.00 94.25 164 GLU A C 1
ATOM 1325 O O . GLU A 1 164 ? -9.779 7.958 16.227 1.00 94.25 164 GLU A O 1
ATOM 1330 N N . PHE A 1 165 ? -9.829 6.529 14.507 1.00 93.94 165 PHE A N 1
ATOM 1331 C CA . PHE A 1 165 ? -11.185 6.063 14.807 1.00 93.94 165 PHE A CA 1
ATOM 1332 C C . PHE A 1 165 ? -11.289 5.365 16.163 1.00 93.94 165 PHE A C 1
ATOM 1334 O O . PHE A 1 165 ? -12.315 5.489 16.835 1.00 93.94 165 PHE A O 1
ATOM 1341 N N . ARG A 1 166 ? -10.242 4.652 16.594 1.00 90.81 166 ARG A N 1
ATOM 1342 C CA . ARG A 1 166 ? -10.204 4.033 17.925 1.00 90.81 166 ARG A CA 1
ATOM 1343 C C . ARG A 1 166 ? -10.127 5.065 19.039 1.00 90.81 166 ARG A C 1
ATOM 1345 O O . ARG A 1 166 ? -10.762 4.866 20.074 1.00 90.81 166 ARG A O 1
ATOM 1352 N N . GLU A 1 167 ? -9.400 6.159 18.847 1.00 91.69 167 GLU A N 1
ATOM 1353 C CA . GLU A 1 167 ? -9.377 7.247 19.826 1.00 91.69 167 GLU A CA 1
ATOM 1354 C C . GLU A 1 167 ? -10.730 7.962 19.905 1.00 91.69 167 GLU A C 1
ATOM 1356 O O . GLU A 1 167 ? -11.239 8.184 21.005 1.00 91.69 167 GLU A O 1
ATOM 1361 N N . LEU A 1 168 ? -11.388 8.206 18.768 1.00 91.12 168 LEU A N 1
ATOM 1362 C CA . LEU A 1 168 ? -12.749 8.756 18.743 1.00 91.12 168 LEU A CA 1
ATOM 1363 C C . LEU A 1 168 ? -13.766 7.833 19.439 1.00 91.12 168 LEU A C 1
ATOM 1365 O O . LEU A 1 168 ? -14.629 8.303 20.183 1.00 91.12 168 LEU A O 1
ATOM 1369 N N . GLU A 1 169 ? -13.653 6.515 19.250 1.00 88.44 169 GLU A N 1
ATOM 1370 C CA . GLU A 1 169 ? -14.496 5.524 19.931 1.00 88.44 169 GLU A CA 1
ATOM 1371 C C . GLU A 1 169 ? -14.303 5.570 21.455 1.00 88.44 169 GLU A C 1
ATOM 1373 O O . GLU A 1 169 ? -15.281 5.637 22.206 1.00 88.44 169 GLU A O 1
ATOM 1378 N N . LYS A 1 170 ? -13.047 5.587 21.922 1.00 88.12 170 LYS A N 1
ATOM 1379 C CA . LYS A 1 170 ? -12.722 5.696 23.352 1.00 88.12 170 LYS A CA 1
ATOM 1380 C C . LYS A 1 170 ? -13.259 6.992 23.956 1.00 88.12 170 LYS A C 1
ATOM 1382 O O . LYS A 1 170 ? -13.837 6.955 25.042 1.00 88.12 170 LYS A O 1
ATOM 1387 N N . GLN A 1 171 ? -13.107 8.117 23.259 1.00 89.19 171 GLN A N 1
ATOM 1388 C CA . GLN A 1 171 ? -13.618 9.417 23.703 1.00 89.19 171 GLN A CA 1
ATOM 1389 C C . GLN A 1 171 ? -15.148 9.419 23.815 1.00 89.19 171 GLN A C 1
ATOM 1391 O O . GLN A 1 171 ? -15.692 9.879 24.821 1.00 89.19 171 GLN A O 1
ATOM 1396 N N . GLY A 1 172 ? -15.853 8.84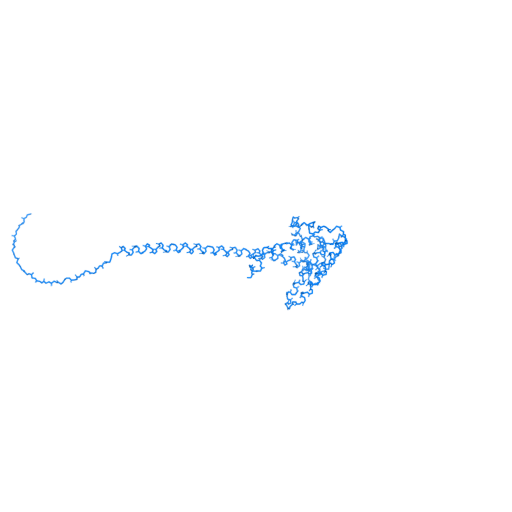4 22.834 1.00 87.06 172 GLY A N 1
ATOM 1397 C CA . GLY A 1 172 ? -17.311 8.711 22.873 1.00 87.06 172 GLY A CA 1
ATOM 1398 C C . GLY A 1 172 ? -17.801 7.835 24.032 1.00 87.06 172 GLY A C 1
ATOM 1399 O O . GLY A 1 172 ? -18.733 8.211 24.747 1.00 87.06 172 GLY A O 1
ATOM 1400 N N . LEU A 1 173 ? -17.143 6.694 24.268 1.00 85.81 173 LEU A N 1
ATOM 1401 C CA . LEU A 1 173 ? -17.429 5.808 25.404 1.00 85.81 173 LEU A CA 1
ATOM 1402 C C . LEU A 1 173 ? -17.180 6.501 26.748 1.00 85.81 173 LEU A C 1
ATOM 1404 O O . LEU A 1 173 ? -18.000 6.388 27.663 1.00 85.81 173 LEU A O 1
ATOM 1408 N N . PHE A 1 174 ? -16.078 7.244 26.862 1.00 89.88 174 PHE A N 1
ATOM 1409 C CA . PHE A 1 174 ? -15.749 8.015 28.057 1.00 89.88 174 PHE A CA 1
ATOM 1410 C C . PHE A 1 174 ? -16.814 9.078 28.352 1.00 89.88 174 PHE A C 1
ATOM 1412 O O . PHE A 1 174 ? -17.318 9.145 29.474 1.00 89.88 174 PHE A O 1
ATOM 1419 N N . PHE A 1 175 ? -17.229 9.851 27.343 1.00 89.88 175 PHE A N 1
ATOM 1420 C CA . PHE A 1 175 ? -18.281 10.856 27.499 1.00 89.88 175 PHE A CA 1
ATOM 1421 C C . PHE A 1 175 ? -19.622 10.226 27.898 1.00 89.88 175 PHE A C 1
ATOM 1423 O O . PHE A 1 175 ? -20.281 10.704 28.819 1.00 89.88 175 PHE A O 1
ATOM 1430 N N . ALA A 1 176 ? -20.004 9.105 27.278 1.00 87.12 176 ALA A N 1
ATOM 1431 C CA . ALA A 1 176 ? -21.219 8.379 27.645 1.00 87.12 176 ALA A CA 1
ATOM 1432 C C . ALA A 1 176 ? -21.178 7.871 29.097 1.00 87.12 176 ALA A C 1
ATOM 1434 O O . ALA A 1 176 ? -22.187 7.934 29.803 1.00 87.12 176 ALA A O 1
ATOM 1435 N N . SER A 1 177 ? -20.018 7.394 29.558 1.00 88.44 177 SER A N 1
ATOM 1436 C CA . SER A 1 177 ? -19.812 7.003 30.955 1.00 88.44 177 SER A CA 1
ATOM 1437 C C . SER A 1 177 ? -19.972 8.199 31.899 1.00 88.44 177 SER A C 1
ATOM 1439 O O . SER A 1 177 ? -20.730 8.133 32.868 1.00 88.44 177 SER A O 1
ATOM 1441 N N . LEU A 1 178 ? -19.347 9.335 31.574 1.00 89.94 178 LEU A N 1
ATOM 1442 C CA . LEU A 1 178 ? -19.437 10.559 32.369 1.00 89.94 178 LEU A CA 1
ATOM 1443 C C . LEU A 1 178 ? -20.876 11.087 32.457 1.00 89.94 178 LEU A C 1
ATOM 1445 O O . LEU A 1 178 ? -21.335 11.448 33.539 1.00 89.94 178 LEU A O 1
ATOM 1449 N N . VAL A 1 179 ? -21.620 11.085 31.349 1.00 91.50 179 VAL A N 1
ATOM 1450 C CA . VAL A 1 179 ? -23.037 11.484 31.330 1.00 91.50 179 VAL A CA 1
ATOM 1451 C C . VAL A 1 179 ? -23.884 10.551 32.196 1.00 91.50 179 VAL A C 1
ATOM 1453 O O . VAL A 1 179 ? -24.724 11.023 32.958 1.00 91.50 179 VAL A O 1
ATOM 1456 N N . LYS A 1 180 ? -23.646 9.233 32.151 1.00 90.00 180 LYS A N 1
ATOM 1457 C CA . LYS A 1 180 ? -24.361 8.276 33.014 1.00 90.00 180 LYS A CA 1
ATOM 1458 C C . LYS A 1 180 ? -24.080 8.527 34.493 1.00 90.00 180 LYS A C 1
ATOM 1460 O O . LYS A 1 180 ? -25.016 8.577 35.290 1.00 90.00 180 LYS A O 1
ATOM 1465 N N . HIS A 1 181 ? -22.815 8.721 34.859 1.00 91.75 181 HIS A N 1
ATOM 1466 C CA . HIS A 1 181 ? -22.434 8.987 36.245 1.00 91.75 181 HIS A CA 1
ATOM 1467 C C . HIS A 1 181 ? -22.970 10.332 36.746 1.00 91.75 181 HIS A C 1
ATOM 1469 O O . HIS A 1 181 ? -23.532 10.393 37.839 1.00 91.75 181 HIS A O 1
ATOM 1475 N N . THR A 1 182 ? -22.867 11.394 35.944 1.00 91.88 182 THR A N 1
ATOM 1476 C CA . THR A 1 182 ? -23.382 12.721 36.315 1.00 91.88 182 THR A CA 1
ATOM 1477 C C . THR A 1 182 ? -24.907 12.742 36.384 1.00 91.88 182 THR A C 1
ATOM 1479 O O . THR A 1 182 ? -25.448 13.282 37.343 1.00 91.88 182 THR A O 1
ATOM 1482 N N . SER A 1 183 ? -25.610 12.091 35.451 1.00 92.50 183 SER A N 1
ATOM 1483 C CA . SER A 1 183 ? -27.071 11.942 35.490 1.00 92.50 183 SER A CA 1
ATOM 1484 C C . SER A 1 183 ? -27.531 11.173 36.730 1.00 92.50 183 SER A C 1
ATOM 1486 O O . SER A 1 183 ? -28.434 11.629 37.431 1.00 92.50 183 SER A O 1
ATOM 1488 N N . SER A 1 184 ? -26.866 10.058 37.057 1.00 93.12 184 SER A N 1
ATOM 1489 C CA . SER A 1 184 ? -27.158 9.287 38.268 1.00 93.12 184 SER A CA 1
ATOM 1490 C C . SER A 1 184 ? -26.929 10.113 39.536 1.00 93.12 184 SER A C 1
ATOM 1492 O O . SER A 1 184 ? -27.768 10.096 40.433 1.00 93.12 184 SER A O 1
ATOM 1494 N N . TYR A 1 185 ? -25.813 10.843 39.623 1.00 94.94 185 TYR A N 1
ATOM 1495 C CA . TYR A 1 185 ? -25.507 11.685 40.780 1.00 94.94 185 TYR A CA 1
ATOM 1496 C C . TYR A 1 185 ? -26.506 12.841 40.922 1.00 94.94 185 TYR A C 1
ATOM 1498 O O . TYR A 1 185 ? -27.039 13.070 42.006 1.00 94.94 185 TYR A O 1
ATOM 1506 N N . LEU A 1 186 ? -26.825 13.524 39.819 1.00 96.00 186 LEU A N 1
ATOM 1507 C CA . LEU A 1 186 ? -27.785 14.626 39.797 1.00 96.00 186 LEU A CA 1
ATOM 1508 C C . LEU A 1 186 ? -29.188 14.167 40.214 1.00 96.00 186 LEU A C 1
ATOM 1510 O O . LEU A 1 186 ? -29.852 14.870 40.971 1.00 96.00 186 LEU A O 1
ATOM 1514 N N . ALA A 1 187 ? -29.619 12.979 39.777 1.00 95.44 187 ALA A N 1
ATOM 1515 C CA . ALA A 1 187 ? -30.890 12.390 40.191 1.00 95.44 187 ALA A CA 1
ATOM 1516 C C . ALA A 1 187 ? -30.938 12.138 41.707 1.00 95.44 187 ALA A C 1
ATOM 1518 O O . ALA A 1 187 ? -31.923 12.492 42.355 1.00 95.44 187 ALA A O 1
ATOM 1519 N N . ILE A 1 188 ? -29.862 11.592 42.287 1.00 95.88 188 ILE A N 1
ATOM 1520 C CA . ILE A 1 188 ? -29.756 11.371 43.737 1.00 95.88 188 ILE A CA 1
ATOM 1521 C C . ILE A 1 188 ? -29.852 12.706 44.486 1.00 95.88 188 ILE A C 1
ATOM 1523 O O . ILE A 1 188 ? -30.667 12.845 45.398 1.00 95.88 188 ILE A O 1
ATOM 1527 N N . VAL A 1 189 ? -29.071 13.709 44.076 1.00 96.31 189 VAL A N 1
ATOM 1528 C CA . VAL A 1 189 ? -29.075 15.041 44.702 1.00 96.31 189 VAL A CA 1
ATOM 1529 C C . VAL A 1 189 ? -30.456 15.698 44.611 1.00 96.31 189 VAL A C 1
ATOM 1531 O O . VAL A 1 189 ? -30.942 16.230 45.608 1.00 96.31 189 VAL A O 1
ATOM 1534 N N . LEU A 1 190 ? -31.130 15.607 43.459 1.00 96.56 190 LEU A N 1
ATOM 1535 C CA . LEU A 1 190 ? -32.497 16.106 43.275 1.00 96.56 190 LEU A CA 1
ATOM 1536 C C . LEU A 1 190 ? -33.485 15.462 44.251 1.00 96.56 190 LEU A C 1
ATOM 1538 O O . LEU A 1 190 ? -34.262 16.178 44.879 1.00 96.56 190 LEU A O 1
ATOM 1542 N N . VAL A 1 191 ? -33.440 14.137 44.421 1.00 96.62 191 VAL A N 1
ATOM 1543 C CA . VAL A 1 191 ? -34.309 13.425 45.372 1.00 96.62 191 VAL A CA 1
ATOM 1544 C C . VAL A 1 191 ? -34.056 13.894 46.807 1.00 96.62 191 VAL A C 1
ATOM 1546 O O . VAL A 1 191 ? -35.010 14.182 47.529 1.00 96.62 191 VAL A O 1
ATOM 1549 N N . PHE A 1 192 ? -32.792 14.036 47.219 1.00 95.62 192 PHE A N 1
ATOM 1550 C CA . PHE A 1 192 ? -32.453 14.540 48.555 1.00 95.62 192 PHE A CA 1
ATOM 1551 C C . PHE A 1 192 ? -32.952 15.973 48.790 1.00 95.62 192 PHE A C 1
ATOM 1553 O O . PHE A 1 192 ? -33.521 16.255 49.848 1.00 95.62 192 PHE A O 1
ATOM 1560 N N . ILE A 1 193 ? -32.787 16.866 47.809 1.00 95.19 193 ILE A N 1
ATOM 1561 C CA . ILE A 1 193 ? -33.263 18.254 47.892 1.00 95.19 193 ILE A CA 1
ATOM 1562 C C . ILE A 1 193 ? -34.791 18.297 47.981 1.00 95.19 193 ILE A C 1
ATOM 1564 O O . ILE A 1 193 ? -35.332 18.988 48.844 1.00 95.19 193 ILE A O 1
ATOM 1568 N N . LEU A 1 194 ? -35.497 17.542 47.131 1.00 95.25 194 LEU A N 1
ATOM 1569 C CA . LEU A 1 194 ? -36.960 17.481 47.146 1.00 95.25 194 LEU A CA 1
ATOM 1570 C C . LEU A 1 194 ? -37.489 16.958 48.485 1.00 95.25 194 LEU A C 1
ATOM 1572 O O . LEU A 1 194 ? -38.376 17.584 49.063 1.00 95.25 194 LEU A O 1
ATOM 1576 N N . SER A 1 195 ? -36.908 15.881 49.024 1.00 93.88 195 SER A N 1
ATOM 1577 C CA . SER A 1 195 ? -37.270 15.362 50.350 1.00 93.88 195 SER A CA 1
ATOM 1578 C C . SER A 1 195 ? -37.078 16.408 51.448 1.00 93.88 195 SER A C 1
ATOM 1580 O O . SER A 1 195 ? -37.969 16.603 52.275 1.00 93.88 195 SER A O 1
ATOM 1582 N N . LYS A 1 196 ? -35.959 17.148 51.434 1.00 93.00 196 LYS A N 1
ATOM 1583 C CA . LYS A 1 196 ? -35.709 18.212 52.419 1.00 93.00 196 LYS A CA 1
ATOM 1584 C C . LYS A 1 196 ? -36.659 19.401 52.278 1.00 93.00 196 LYS A C 1
ATOM 1586 O O . LYS A 1 196 ? -37.090 19.947 53.291 1.00 93.00 196 LYS A O 1
ATOM 1591 N N . LEU A 1 197 ? -37.027 19.781 51.055 1.00 92.62 197 LEU A N 1
ATOM 1592 C CA . LEU A 1 197 ? -38.012 20.839 50.808 1.00 92.62 197 LEU A CA 1
ATOM 1593 C C . LEU A 1 197 ? -39.420 20.448 51.274 1.00 92.62 197 LEU A C 1
ATOM 1595 O O . LEU A 1 197 ? -40.147 21.297 51.791 1.00 92.62 197 LEU A O 1
ATOM 1599 N N . ILE A 1 198 ? -39.809 19.181 51.102 1.00 91.62 198 ILE A N 1
ATOM 1600 C CA . ILE A 1 198 ? -41.095 18.661 51.586 1.00 91.62 198 ILE A CA 1
ATOM 1601 C C . ILE A 1 198 ? -41.140 18.701 53.116 1.00 91.62 198 ILE A C 1
ATOM 1603 O O . ILE A 1 198 ? -42.115 19.211 53.668 1.00 91.62 198 ILE A O 1
ATOM 1607 N N . GLU A 1 199 ? -40.081 18.248 53.797 1.00 91.00 199 GLU A N 1
ATOM 1608 C CA . GLU A 1 199 ? -39.989 18.372 55.258 1.00 91.00 199 GLU A CA 1
ATOM 1609 C C . GLU A 1 199 ? -40.100 19.832 55.717 1.00 91.00 199 GLU A C 1
ATOM 1611 O O . GLU A 1 199 ? -40.861 20.126 56.637 1.00 91.00 199 GLU A O 1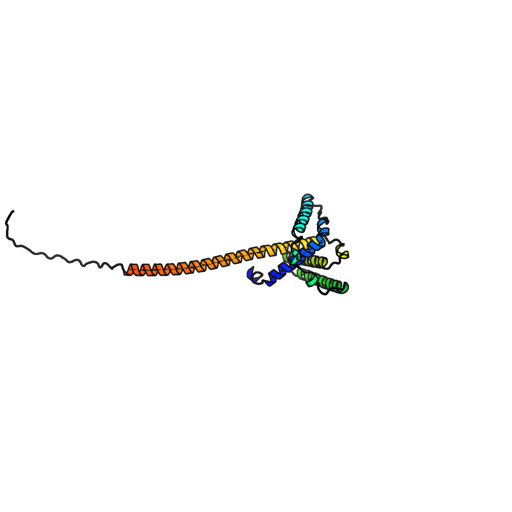
ATOM 1616 N N . LEU A 1 200 ? -39.419 20.769 55.042 1.00 86.06 200 LEU A N 1
ATOM 1617 C CA . LEU A 1 200 ? -39.491 22.194 55.386 1.00 86.06 200 LEU A CA 1
ATOM 1618 C C . LEU A 1 200 ? -40.909 22.774 55.236 1.00 86.06 200 LEU A C 1
ATOM 1620 O O . LEU A 1 200 ? -41.340 23.559 56.077 1.00 86.06 200 LEU A O 1
ATOM 1624 N N . LYS A 1 201 ? -41.648 22.391 54.185 1.00 80.62 201 LYS A N 1
ATOM 1625 C CA . LYS A 1 201 ? -43.036 22.844 53.965 1.00 80.62 201 LYS A CA 1
ATOM 1626 C C . LYS A 1 201 ? -44.034 22.233 54.950 1.00 80.62 201 LYS A C 1
ATOM 1628 O O . LYS A 1 201 ? -45.039 22.867 55.257 1.00 80.62 201 LYS A O 1
ATOM 1633 N N . LEU A 1 202 ? -43.778 21.025 55.451 1.00 72.31 202 LEU A N 1
ATOM 1634 C CA . LEU A 1 202 ? -44.592 20.415 56.509 1.00 72.31 202 LEU A CA 1
ATOM 1635 C C . LEU A 1 202 ? -44.379 21.098 57.872 1.00 72.31 202 LEU A C 1
ATOM 1637 O O . LEU A 1 202 ? -45.272 21.059 58.713 1.00 72.31 202 LEU A O 1
ATOM 1641 N N . LEU A 1 203 ? -43.233 21.758 58.070 1.00 64.94 203 LEU A N 1
ATOM 1642 C CA . LEU A 1 203 ? -42.891 22.499 59.289 1.00 64.94 203 LEU A CA 1
ATOM 1643 C C . LEU A 1 203 ? -43.391 23.954 59.304 1.00 64.94 203 LEU A C 1
ATOM 1645 O O . LEU A 1 203 ? -43.343 24.587 60.356 1.00 64.94 203 LEU A O 1
ATOM 1649 N N . THR A 1 204 ? -43.891 24.502 58.189 1.00 59.81 204 THR A N 1
ATOM 1650 C CA . THR A 1 204 ? -44.517 25.836 58.196 1.00 59.81 204 THR A CA 1
ATOM 1651 C C . THR A 1 204 ? -45.966 25.741 58.693 1.00 59.81 204 THR A C 1
ATOM 1653 O O . THR A 1 204 ? -46.794 25.135 58.006 1.00 59.81 204 THR A O 1
ATOM 1656 N N . PRO A 1 205 ? -46.316 26.321 59.857 1.00 56.47 205 PRO A N 1
ATOM 1657 C CA . PRO A 1 205 ? -47.671 26.247 60.391 1.00 56.47 205 PRO A CA 1
ATOM 1658 C C . PRO A 1 205 ? -48.648 27.032 59.504 1.00 56.47 205 PRO A C 1
ATOM 1660 O O . PRO A 1 205 ? -48.396 28.181 59.140 1.00 56.47 205 PRO A O 1
ATOM 1663 N N . LYS A 1 206 ? -49.793 26.423 59.165 1.00 55.88 206 LYS A N 1
ATOM 1664 C CA . LYS A 1 206 ? -50.922 27.130 58.543 1.00 55.88 206 LYS A CA 1
ATOM 1665 C C . LYS A 1 206 ? -51.454 28.163 59.539 1.00 55.88 206 LYS A C 1
ATOM 1667 O O . LYS A 1 206 ? -52.070 27.794 60.535 1.00 55.88 206 LYS A O 1
ATOM 1672 N N . HIS A 1 207 ? -51.228 29.445 59.274 1.00 50.56 207 HIS A N 1
ATOM 1673 C CA . HIS A 1 207 ? -51.872 30.518 60.022 1.00 50.56 207 HIS A CA 1
ATOM 1674 C C . HIS A 1 207 ? -53.356 30.549 59.619 1.00 50.56 207 HIS A C 1
ATOM 1676 O O . HIS A 1 207 ? -53.695 30.899 58.488 1.00 50.56 207 HIS A O 1
ATOM 1682 N N . HIS A 1 208 ? -54.235 30.078 60.505 1.00 49.78 208 HIS A N 1
ATOM 1683 C CA . HIS A 1 208 ? -55.680 30.229 60.347 1.00 49.78 208 HIS A CA 1
ATOM 1684 C C . HIS A 1 208 ? -56.056 31.708 60.550 1.00 49.78 208 HIS A C 1
ATOM 1686 O O . HIS A 1 208 ? -55.587 32.297 61.522 1.00 49.78 208 HIS A O 1
ATOM 1692 N N . PRO A 1 209 ? -56.886 32.318 59.683 1.00 51.56 209 PRO A N 1
ATOM 1693 C CA . PRO A 1 209 ? -57.417 33.649 59.944 1.00 51.56 209 PRO A CA 1
ATOM 1694 C C . PRO A 1 209 ? -58.407 33.585 61.117 1.00 51.56 209 PRO A C 1
ATOM 1696 O O . PRO A 1 209 ? -59.320 32.759 61.137 1.00 51.56 209 PRO A O 1
ATOM 1699 N N . GLU A 1 210 ? -58.174 34.438 62.109 1.00 47.44 210 GLU A N 1
ATOM 1700 C CA . GLU A 1 210 ? -58.953 34.588 63.341 1.00 47.44 210 GLU A CA 1
ATOM 1701 C C . GLU A 1 210 ? -60.365 35.143 63.033 1.00 47.44 210 GLU A C 1
ATOM 1703 O O . GLU A 1 210 ? -60.491 36.036 62.188 1.00 47.44 210 GLU A O 1
ATOM 1708 N N . PRO A 1 211 ? -61.449 34.638 63.656 1.00 49.19 211 PRO A N 1
ATOM 1709 C CA . PRO A 1 211 ? -62.794 35.134 63.387 1.00 49.19 211 PRO A CA 1
ATOM 1710 C C . PRO A 1 211 ? -63.046 36.468 64.103 1.00 49.19 211 PRO A C 1
ATOM 1712 O O . PRO A 1 211 ? -62.860 36.603 65.311 1.00 49.19 211 PRO A O 1
ATOM 1715 N N . SER A 1 212 ? -63.520 37.454 63.342 1.00 48.97 212 SER A N 1
ATOM 1716 C CA . SER A 1 212 ? -63.921 38.781 63.810 1.00 48.97 212 SER A CA 1
ATOM 1717 C C . SER A 1 212 ? -65.106 38.713 64.783 1.00 48.97 212 SER A C 1
ATOM 1719 O O . SER A 1 212 ? -66.211 38.331 64.390 1.00 48.97 212 SER A O 1
ATOM 1721 N N . VAL A 1 213 ? -64.895 39.129 66.034 1.00 47.91 213 VAL A N 1
ATOM 1722 C CA . VAL A 1 213 ? -65.946 39.305 67.050 1.00 47.91 213 VAL A CA 1
ATOM 1723 C C . VAL A 1 213 ? -66.479 40.742 66.988 1.00 47.91 213 VAL A C 1
ATOM 1725 O O . VAL A 1 213 ? -65.725 41.705 67.113 1.00 47.91 213 VAL A O 1
ATOM 1728 N N . HIS A 1 214 ? -67.788 40.879 66.770 1.00 45.16 214 HIS A N 1
ATOM 1729 C CA . HIS A 1 214 ? -68.535 42.142 66.809 1.00 45.16 214 HIS A CA 1
ATOM 1730 C C . HIS A 1 214 ? -68.620 42.728 68.237 1.00 45.16 214 HIS A C 1
ATOM 1732 O O . HIS A 1 214 ? -68.738 41.957 69.190 1.00 45.16 214 HIS A O 1
ATOM 1738 N N . PRO A 1 215 ? -68.655 44.065 68.415 1.00 49.28 215 PRO A N 1
ATOM 1739 C CA . PRO A 1 215 ? -68.887 44.683 69.718 1.00 49.28 215 PRO A CA 1
ATOM 1740 C C . PRO A 1 215 ? -70.386 44.919 69.988 1.00 49.28 215 PRO A C 1
ATOM 1742 O O . PRO A 1 215 ? -71.116 45.392 69.117 1.00 49.28 215 PRO A O 1
ATOM 1745 N N . HIS A 1 216 ? -70.818 44.650 71.223 1.00 41.25 216 HIS A N 1
ATOM 1746 C CA . HIS A 1 216 ? -72.090 45.106 71.800 1.00 41.25 216 HIS A CA 1
ATOM 1747 C C . HIS A 1 216 ? -71.794 46.116 72.936 1.00 41.25 216 HIS A C 1
ATOM 1749 O O . HIS A 1 216 ? -70.806 45.915 73.647 1.00 41.25 216 HIS A O 1
ATOM 1755 N N . PRO A 1 217 ? -72.586 47.194 73.118 1.00 57.53 217 PRO A N 1
ATOM 1756 C CA . PRO A 1 217 ? -72.292 48.270 74.071 1.00 57.53 217 PRO A CA 1
ATOM 1757 C C . PRO A 1 217 ? -73.146 48.192 75.349 1.00 57.53 217 PRO A C 1
ATOM 1759 O O . PRO A 1 217 ? -74.284 47.752 75.268 1.00 57.53 217 PRO A O 1
ATOM 1762 N N . GLU A 1 218 ? -72.617 48.679 76.482 1.00 40.41 218 GLU A N 1
ATOM 1763 C CA . GLU A 1 218 ? -73.319 49.197 77.686 1.00 40.41 218 GLU A CA 1
ATOM 1764 C C . GLU A 1 218 ? -72.285 49.416 78.819 1.00 40.41 218 GLU A C 1
ATOM 1766 O O . GLU A 1 218 ? -71.231 48.792 78.812 1.00 40.41 218 GLU A O 1
ATOM 1771 N N . ALA A 1 219 ? -72.508 50.150 79.909 1.00 44.22 219 ALA A N 1
ATOM 1772 C CA . ALA A 1 219 ? -72.942 51.521 80.171 1.00 44.22 219 ALA A CA 1
ATOM 1773 C C . ALA A 1 219 ? -72.772 51.736 81.699 1.00 44.22 219 ALA A C 1
ATOM 1775 O O . ALA A 1 219 ? -73.307 50.954 82.470 1.00 44.22 219 ALA A O 1
ATOM 1776 N N . LYS A 1 220 ? -72.107 52.836 82.096 1.00 43.88 220 LYS A N 1
ATOM 1777 C CA . LYS A 1 220 ? -72.229 53.619 83.360 1.00 43.88 220 LYS A CA 1
ATOM 1778 C C . LYS A 1 220 ? -71.872 53.028 84.751 1.00 43.88 220 LYS A C 1
ATOM 1780 O O . LYS A 1 220 ? -72.233 51.914 85.096 1.00 43.88 220 LYS A O 1
ATOM 1785 N N . GLY A 1 221 ? -71.325 53.926 85.595 1.00 41.34 221 GLY A N 1
ATOM 1786 C CA . GLY A 1 221 ? -71.324 53.891 87.077 1.00 41.34 221 GLY A CA 1
ATOM 1787 C C . GLY A 1 221 ? -69.909 53.855 87.686 1.00 41.34 221 GLY A C 1
ATOM 1788 O O . GLY A 1 221 ? -69.328 52.785 87.729 1.00 41.34 221 GLY A O 1
ATOM 1789 N N . GLU A 1 222 ? -69.181 54.952 87.939 1.00 42.91 222 GLU A N 1
ATOM 1790 C CA . GLU A 1 222 ? -69.313 56.031 88.951 1.00 42.91 222 GLU A CA 1
ATOM 1791 C C . GLU A 1 222 ? -68.758 55.683 90.364 1.00 42.91 222 GLU A C 1
ATOM 1793 O O . GLU A 1 222 ? -69.071 54.632 90.907 1.00 42.91 222 GLU A O 1
ATOM 1798 N N . GLN A 1 223 ? -68.001 56.644 90.940 1.00 47.72 223 GLN A N 1
ATOM 1799 C CA . GLN A 1 223 ? -67.426 56.778 92.311 1.00 47.72 223 GLN A CA 1
ATOM 1800 C C . GLN A 1 223 ? -66.078 56.069 92.582 1.00 47.72 223 GLN A C 1
ATOM 1802 O O . GLN A 1 223 ? -65.925 54.892 92.305 1.00 47.72 223 GLN A O 1
ATOM 1807 N N . GLY A 1 224 ? -65.025 56.683 93.141 1.00 38.84 224 GLY A N 1
ATOM 1808 C CA . GLY A 1 224 ? -64.779 57.999 93.753 1.00 38.84 224 GLY A CA 1
ATOM 1809 C C . GLY A 1 224 ? -63.262 58.167 94.069 1.00 38.84 224 GLY A C 1
ATOM 1810 O O . GLY A 1 224 ? -62.495 57.246 93.791 1.00 38.84 224 GLY A O 1
ATOM 1811 N N . PRO A 1 225 ? -62.791 59.321 94.595 1.00 59.50 225 PRO A N 1
ATOM 1812 C CA . PRO A 1 225 ? -61.373 59.725 94.551 1.00 59.50 225 PRO A CA 1
ATOM 1813 C C . PRO A 1 225 ? -60.642 59.747 95.915 1.00 59.50 225 PRO A C 1
ATOM 1815 O O . PRO A 1 225 ? -61.298 59.878 96.945 1.00 59.50 225 PRO A O 1
ATOM 1818 N N . ARG A 1 226 ? -59.290 59.758 95.865 1.00 44.03 226 ARG A N 1
ATOM 1819 C CA . ARG A 1 226 ? -58.240 60.169 96.857 1.00 44.03 226 ARG A CA 1
ATOM 1820 C C . ARG A 1 226 ? -57.148 59.087 96.955 1.00 44.03 226 ARG A C 1
ATOM 1822 O O . ARG A 1 226 ? -57.460 57.920 96.820 1.00 44.03 226 ARG A O 1
ATOM 1829 N N . GLU A 1 227 ? -55.859 59.355 97.147 1.00 49.47 227 GLU A N 1
ATOM 1830 C CA . GLU A 1 227 ? -55.145 60.522 97.665 1.00 49.47 227 GLU A CA 1
ATOM 1831 C C . GLU A 1 227 ? -53.677 60.490 97.194 1.00 49.47 227 GLU A C 1
ATOM 1833 O O . GLU A 1 227 ? -53.181 59.473 96.717 1.00 49.47 227 GLU A O 1
ATOM 1838 N N . LYS A 1 228 ? -53.004 61.634 97.328 1.00 54.22 228 LYS A N 1
ATOM 1839 C CA . LYS A 1 228 ? -51.583 61.863 97.048 1.00 54.22 228 LYS A CA 1
ATOM 1840 C C . LYS A 1 228 ? -50.706 61.330 98.188 1.00 54.22 228 LYS A C 1
ATOM 1842 O O . LYS A 1 228 ? -51.005 61.662 99.331 1.00 54.22 228 LYS A O 1
ATOM 1847 N N . GLN A 1 229 ? -49.577 60.697 97.865 1.00 48.53 229 GLN A N 1
ATOM 1848 C CA . GLN A 1 229 ? -48.223 61.121 98.270 1.00 48.53 229 GLN A CA 1
ATOM 1849 C C . GLN A 1 229 ? -47.161 60.329 97.512 1.00 48.53 229 GLN A C 1
ATOM 1851 O O . GLN A 1 229 ? -47.361 59.110 97.335 1.00 48.53 229 GLN A O 1
#

Sequence (229 aa):
MFLEKVGAFPERLKNMHFVYALVVRAVNRIHDQLVTHDYTTGVCYEQDQMTQAHMSELLTRTIGECGLAFNETQLFRGIGHDLEQQALMSELRDRFYNISRIFDCIGCDKCRFNGKVQIKGLGTAMKILFASEHELGKELEKQEIIALVQLLHRLSESLTYYQEFRELEKQGLFFASLVKHTSSYLAIVLVFILSKLIELKLLTPKHHPEPSVHPHPEAKGEQGPREKQ

Radius of gyration: 41.95 Å; chains: 1; bounding box: 93×88×117 Å